Protein AF-A0A949AHD7-F1 (afdb_monomer)

Nearest PDB structures (f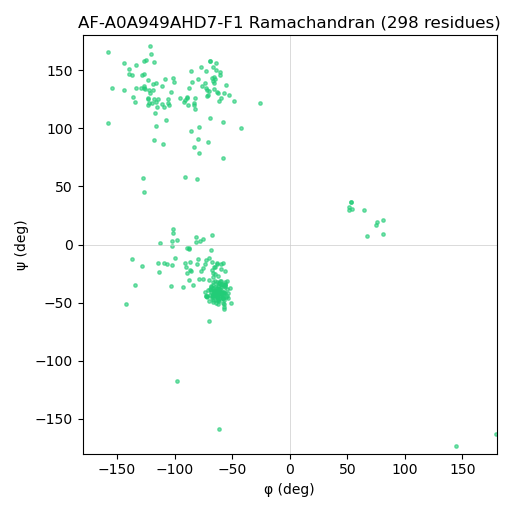oldseek):
  4ggj-assembly1_A  TM=8.060E-01  e=2.643E-04  Mus musculus
  1byr-assembly1_A  TM=8.523E-01  e=2.363E-03  Salmonella enterica subsp. enterica serovar Typhimurium
  4urj-assembly1_A  TM=6.768E-01  e=2.986E-02  Homo sapiens
  6lbs-assembly5_E  TM=4.357E-01  e=4.010E+00  Kluyveromyces lactis
  7she-assembly1_B  TM=2.411E-01  e=8.483E+00  Homo sapiens

Sequence (300 aa):
LFEARERGVSVTLYLNTRLSDNAESKVPYAESPVFKELADAGCTIHFMPSRRRLHDKLIIVDSRYVVEGSANWSISALKSNFESNTLIDSPDLARVKLARLENLLVLSRPEDKGPYVPAYVENLPKTLTIPKDLLLNKIYFPRMITSSDSRALDLYLLLLAHSQATGKDKFFVGLEAMGLSLGLPGSWTHTALRRQVIRSLKRLDSRYHLIDVKFFHGRDAEVLLTDTPGEAFTISSDSIIPTQNPQLTMRLKFLFLIRSLLEDEGEDIDSISHSALSRRFNVNRTTIGDAFKDLGELED

Radius of gyration: 26.61 Å; Cα contacts (8 Å, |Δi|>4): 394; chains: 1; bounding box: 67×38×75 Å

pLDDT: mean 84.67, std 15.21, range [34.62, 98.5]

Secondary structure (DSSP, 8-state):
-HHHHHTT---EEEEES---S-TT--S-GGG-HHHHHHHHTT-EEEEEPTTS-----EEEETTTEEEEES--SSHHHHHTS---EEEEE-HHHHHHHHHHHHHHHHTTSSS--SS---TTTTT--SEEEEETHHHHSTTSHHHHHHTT-HHHHHHHHHHHHHHHHHT-SEEEE-HHHHHHHTT--TTS-HHHHHHHHHHHHHHHHHTT-SEEEE--TTSPEEEEEPP--S-EEEEEGGGTS-SS-TT--HHHHHHHHHHHHHHHTT--GGGS-HHHHHHHTTS-HHHHHHHHHHHHHHH-

Structure (mmCIF, N/CA/C/O backbone):
data_AF-A0A949AHD7-F1
#
_entry.id   AF-A0A949AHD7-F1
#
loop_
_atom_site.group_PDB
_atom_site.id
_atom_site.type_symbol
_atom_site.label_atom_id
_atom_site.label_alt_id
_atom_site.label_comp_id
_atom_site.label_asym_id
_atom_site.label_entity_id
_atom_site.label_seq_id
_atom_site.pdbx_PDB_ins_code
_atom_site.Cartn_x
_atom_site.Cartn_y
_atom_site.Cartn_z
_atom_site.occupancy
_atom_site.B_iso_or_equiv
_atom_site.auth_seq_id
_atom_site.auth_comp_id
_atom_site.auth_asym_id
_atom_site.auth_atom_id
_atom_site.pdbx_PDB_model_num
ATOM 1 N N . LEU A 1 1 ? 23.140 12.229 -34.691 1.00 90.81 1 LEU A N 1
ATOM 2 C CA . LEU A 1 1 ? 21.689 11.969 -34.863 1.00 90.81 1 LEU A CA 1
ATOM 3 C C . LEU A 1 1 ? 21.002 13.116 -35.595 1.00 90.81 1 LEU A C 1
ATOM 5 O O . LEU A 1 1 ? 20.383 12.831 -36.607 1.00 90.81 1 LEU A O 1
ATOM 9 N N . PHE A 1 2 ? 21.179 14.377 -35.177 1.00 91.69 2 PHE A N 1
ATOM 10 C CA . PHE A 1 2 ? 20.718 15.547 -35.948 1.00 91.69 2 PHE A CA 1
ATOM 11 C C . PHE A 1 2 ? 21.184 15.528 -37.408 1.00 91.69 2 PHE A C 1
ATOM 13 O O . PHE A 1 2 ? 20.352 15.531 -38.299 1.00 91.69 2 PHE A O 1
ATOM 20 N N . GLU A 1 3 ? 22.478 15.326 -37.655 1.00 95.31 3 GLU A N 1
ATOM 21 C CA . GLU A 1 3 ? 23.014 15.177 -39.020 1.00 95.31 3 GLU A CA 1
ATOM 22 C C . GLU A 1 3 ? 22.342 14.034 -39.812 1.00 95.31 3 GLU A C 1
ATOM 24 O O . GLU A 1 3 ? 22.114 14.129 -41.014 1.00 95.31 3 GLU A O 1
ATOM 29 N N . ALA A 1 4 ? 21.971 12.934 -39.146 1.00 93.00 4 ALA A N 1
ATOM 30 C CA . ALA A 1 4 ? 21.244 11.851 -39.806 1.00 93.00 4 ALA A CA 1
ATOM 31 C C . ALA A 1 4 ? 19.824 12.298 -40.196 1.00 93.00 4 ALA A C 1
ATOM 33 O O . ALA A 1 4 ? 19.384 12.009 -41.306 1.00 93.00 4 ALA A O 1
ATOM 34 N N . ARG A 1 5 ? 19.142 13.053 -39.325 1.00 93.25 5 ARG A N 1
ATOM 35 C CA . ARG A 1 5 ? 17.838 13.665 -39.619 1.00 93.25 5 ARG A CA 1
ATOM 36 C C . ARG A 1 5 ? 17.916 14.686 -40.751 1.00 93.25 5 ARG A C 1
ATOM 38 O O . ARG A 1 5 ? 17.060 14.649 -41.626 1.00 93.25 5 ARG A O 1
ATOM 45 N N . GLU A 1 6 ? 18.948 15.527 -40.782 1.00 92.81 6 GLU A N 1
ATOM 46 C CA . GLU A 1 6 ? 19.195 16.488 -41.870 1.00 92.81 6 GLU A CA 1
ATOM 47 C C . GLU A 1 6 ? 19.371 15.788 -43.222 1.00 92.81 6 GLU A C 1
ATOM 49 O O . GLU A 1 6 ? 18.892 16.272 -44.243 1.00 92.81 6 GLU A O 1
ATOM 54 N N . ARG A 1 7 ? 19.981 14.596 -43.227 1.00 95.56 7 ARG A N 1
ATOM 55 C CA . ARG A 1 7 ? 20.079 13.730 -44.413 1.00 95.56 7 ARG A CA 1
ATOM 56 C C . ARG A 1 7 ? 18.797 12.950 -44.741 1.00 95.56 7 ARG A C 1
ATOM 58 O O . ARG A 1 7 ? 18.810 12.135 -45.657 1.00 95.56 7 ARG A O 1
ATOM 65 N N . GLY A 1 8 ? 17.709 13.146 -43.997 1.00 93.31 8 GLY A N 1
ATOM 66 C CA . GLY A 1 8 ? 16.432 12.455 -44.203 1.00 93.31 8 GLY A CA 1
ATOM 67 C C . GLY A 1 8 ? 16.355 11.040 -43.617 1.00 93.31 8 GLY A C 1
ATOM 68 O O . GLY A 1 8 ? 15.375 10.335 -43.852 1.00 93.31 8 GLY A O 1
ATOM 69 N N . VAL A 1 9 ? 17.344 10.606 -42.831 1.00 96.31 9 VAL A N 1
ATOM 70 C CA . VAL A 1 9 ? 17.347 9.274 -42.207 1.00 96.31 9 VAL A CA 1
ATOM 71 C C . VAL A 1 9 ? 16.310 9.222 -41.085 1.00 96.31 9 VAL A C 1
ATOM 73 O O . VAL A 1 9 ? 16.250 10.114 -40.234 1.00 96.31 9 VAL A O 1
ATOM 76 N N . SER A 1 10 ? 15.495 8.166 -41.043 1.00 95.19 10 SER A N 1
ATOM 77 C CA . SER A 1 10 ? 14.604 7.908 -39.906 1.00 95.19 10 SER A CA 1
ATOM 78 C C . SER A 1 10 ? 15.415 7.476 -38.685 1.00 95.19 10 SER A C 1
ATOM 80 O O . SER A 1 10 ? 16.237 6.567 -38.770 1.00 95.19 10 SER A O 1
ATOM 82 N N . VAL A 1 11 ? 15.194 8.128 -37.544 1.00 95.56 11 VAL A N 1
ATOM 83 C CA . VAL A 1 11 ? 15.924 7.847 -36.303 1.00 95.56 11 VAL A CA 1
ATOM 84 C C . VAL A 1 11 ? 14.925 7.505 -35.211 1.00 95.56 11 VAL A C 1
ATOM 86 O O . VAL A 1 11 ? 14.031 8.298 -34.920 1.00 95.56 11 VAL A O 1
ATOM 89 N N . THR A 1 12 ? 15.114 6.344 -34.583 1.00 93.62 12 THR A N 1
ATOM 90 C CA . THR A 1 12 ? 14.336 5.902 -33.421 1.00 93.62 12 THR A CA 1
ATOM 91 C C . THR A 1 12 ? 15.267 5.628 -32.246 1.00 93.62 12 THR A C 1
ATOM 93 O O . THR A 1 12 ? 16.287 4.961 -32.406 1.00 93.62 12 THR A O 1
ATOM 96 N N . LEU A 1 13 ? 14.920 6.137 -31.066 1.00 91.00 13 LEU A N 1
ATOM 97 C CA . LEU A 1 13 ? 15.664 5.945 -29.827 1.00 91.00 13 LEU A CA 1
ATOM 98 C C . LEU A 1 13 ? 14.821 5.176 -28.809 1.00 91.00 13 LEU A C 1
ATOM 100 O O . LEU A 1 13 ? 13.646 5.475 -28.619 1.00 91.00 13 LEU A O 1
ATOM 104 N N . TYR A 1 14 ? 15.461 4.247 -28.099 1.00 88.31 14 TYR A N 1
ATOM 105 C CA . TYR A 1 14 ? 14.901 3.539 -26.948 1.00 88.31 14 TYR A CA 1
ATOM 106 C C . TYR A 1 14 ? 15.735 3.894 -25.719 1.00 88.31 14 TYR A C 1
ATOM 108 O O . TYR A 1 14 ? 16.917 3.560 -25.652 1.00 88.31 14 TYR A O 1
ATOM 116 N N . LEU A 1 15 ? 15.148 4.609 -24.763 1.00 82.00 15 LEU A N 1
ATOM 117 C CA . LEU A 1 15 ? 15.877 5.207 -23.646 1.00 82.00 15 LEU A CA 1
ATOM 118 C C . LEU A 1 15 ? 15.268 4.792 -22.314 1.00 82.00 15 LEU A C 1
ATOM 120 O O . LEU A 1 15 ? 14.057 4.847 -22.136 1.00 82.00 15 LEU A O 1
ATOM 124 N N . ASN A 1 16 ? 16.098 4.441 -21.335 1.00 77.31 16 ASN A N 1
ATOM 125 C CA . ASN A 1 16 ? 15.618 4.328 -19.959 1.00 77.31 16 ASN A CA 1
ATOM 126 C C . ASN A 1 16 ? 15.176 5.701 -19.443 1.00 77.31 16 ASN A C 1
ATOM 128 O O . ASN A 1 16 ? 15.852 6.701 -19.676 1.00 77.31 16 ASN A O 1
ATOM 132 N N . THR A 1 17 ? 14.102 5.751 -18.655 1.00 66.44 17 THR A N 1
ATOM 133 C CA . THR A 1 17 ? 13.664 6.992 -17.989 1.00 66.44 17 THR A CA 1
ATOM 134 C C . THR A 1 17 ? 14.644 7.475 -16.912 1.00 66.44 17 THR A C 1
ATOM 136 O O . THR A 1 17 ? 14.533 8.610 -16.449 1.00 66.44 17 THR A O 1
ATOM 139 N N . ARG A 1 18 ? 15.584 6.618 -16.477 1.00 61.22 18 ARG A N 1
ATOM 140 C CA . ARG A 1 18 ? 16.651 6.921 -15.507 1.00 61.22 18 ARG A CA 1
ATOM 141 C C . ARG A 1 18 ? 17.940 6.187 -15.876 1.00 61.22 18 ARG A C 1
ATOM 143 O O . ARG A 1 18 ? 17.904 4.988 -16.138 1.00 61.22 18 ARG A O 1
ATOM 150 N N . LEU A 1 19 ? 19.068 6.899 -15.869 1.00 52.59 19 LEU A N 1
ATOM 151 C CA . LEU A 1 19 ? 20.394 6.349 -16.196 1.00 52.59 19 LEU A CA 1
ATOM 152 C C . LEU A 1 19 ? 21.308 6.162 -14.973 1.00 52.59 19 LEU A C 1
ATOM 154 O O . LEU A 1 19 ? 22.271 5.409 -15.073 1.00 52.59 19 LEU A O 1
ATOM 158 N N . SER A 1 20 ? 21.012 6.783 -13.823 1.00 45.91 20 SER A N 1
ATOM 159 C CA . SER A 1 20 ? 21.803 6.615 -12.596 1.00 45.91 20 SER A CA 1
ATOM 160 C C . SER A 1 20 ? 20.939 6.207 -11.401 1.00 45.91 20 SER A C 1
ATOM 162 O O . SER A 1 20 ? 19.786 6.626 -11.284 1.00 45.91 20 SER A O 1
ATOM 164 N N . ASP A 1 21 ? 21.525 5.408 -10.508 1.00 44.19 21 ASP A N 1
ATOM 165 C CA . ASP A 1 21 ? 20.969 5.091 -9.187 1.00 44.19 21 ASP A CA 1
ATOM 166 C C . ASP A 1 21 ? 21.258 6.216 -8.161 1.00 44.19 21 ASP A C 1
ATOM 168 O O . ASP A 1 21 ? 20.863 6.118 -6.998 1.00 44.19 21 ASP A O 1
ATOM 172 N N . ASN A 1 22 ? 21.910 7.312 -8.583 1.00 38.75 22 ASN A N 1
ATOM 173 C CA . ASN A 1 22 ? 22.208 8.457 -7.728 1.00 38.75 22 ASN A CA 1
ATOM 174 C C . ASN A 1 22 ? 20.992 9.386 -7.644 1.00 38.75 22 ASN A C 1
ATOM 176 O O . ASN A 1 22 ? 20.561 9.995 -8.622 1.00 38.75 22 ASN A O 1
ATOM 180 N N . ALA A 1 23 ? 20.466 9.517 -6.430 1.00 43.41 23 ALA A N 1
ATOM 181 C CA . ALA A 1 23 ? 19.251 10.252 -6.084 1.00 43.41 23 ALA A CA 1
ATOM 182 C C . ALA A 1 23 ? 19.325 11.788 -6.257 1.00 43.41 23 ALA A C 1
ATOM 184 O O . ALA A 1 23 ? 18.406 12.485 -5.832 1.00 43.41 23 ALA A O 1
ATOM 185 N N . GLU A 1 24 ? 20.391 12.328 -6.857 1.00 39.81 24 GLU A N 1
ATOM 186 C CA . GLU A 1 24 ? 20.652 13.773 -6.912 1.00 39.81 24 GLU A CA 1
ATOM 187 C C . GLU A 1 24 ? 20.307 14.432 -8.259 1.00 39.81 24 GLU A C 1
ATOM 189 O O . GLU A 1 24 ? 20.083 15.642 -8.295 1.00 39.81 24 GLU A O 1
ATOM 194 N N . SER A 1 25 ? 20.155 13.683 -9.361 1.00 40.75 25 SER A N 1
ATOM 195 C CA . SER A 1 25 ? 19.643 14.264 -10.614 1.00 40.75 25 SER A CA 1
ATOM 196 C C . SER A 1 25 ? 18.115 14.392 -10.557 1.00 40.75 25 SER A C 1
ATOM 198 O O . SER A 1 25 ? 17.387 13.460 -10.897 1.00 40.75 25 SER A O 1
ATOM 200 N N . LYS A 1 26 ? 17.629 15.550 -10.093 1.00 45.50 26 LYS A N 1
ATOM 201 C CA . LYS A 1 26 ? 16.203 15.853 -9.850 1.00 45.50 26 LYS A CA 1
ATOM 202 C C . LYS A 1 26 ? 15.315 15.968 -11.098 1.00 45.50 26 LYS A C 1
ATOM 204 O O . LYS A 1 26 ? 14.109 16.110 -10.938 1.00 45.50 26 LYS A O 1
ATOM 209 N N . VAL A 1 27 ? 15.865 15.898 -12.309 1.00 50.47 27 VAL A N 1
ATOM 210 C CA . VAL A 1 27 ? 15.093 16.069 -13.550 1.00 50.47 27 VAL A CA 1
ATOM 211 C C . VAL A 1 27 ? 15.016 14.729 -14.289 1.00 50.47 27 VAL A C 1
ATOM 213 O O . VAL A 1 27 ? 16.065 14.164 -14.618 1.00 50.47 27 VAL A O 1
ATOM 216 N N . PRO A 1 28 ? 13.813 14.180 -14.546 1.00 55.84 28 PRO A N 1
ATOM 217 C CA . PRO A 1 28 ? 13.645 13.065 -15.470 1.00 55.84 28 PRO A CA 1
ATOM 218 C C . PRO A 1 28 ? 14.300 13.420 -16.808 1.00 55.84 28 PRO A C 1
ATOM 220 O O . PRO A 1 28 ? 14.010 14.466 -17.370 1.00 55.84 28 PRO A O 1
ATOM 223 N N . TYR A 1 29 ? 15.168 12.570 -17.363 1.00 61.09 29 TYR A N 1
ATOM 224 C CA . TYR A 1 29 ? 15.841 12.886 -18.635 1.00 61.09 29 TYR A CA 1
ATOM 225 C C . TYR A 1 29 ? 14.861 13.119 -19.795 1.00 61.09 29 TYR A C 1
ATOM 227 O O . TYR A 1 29 ? 15.218 13.803 -20.744 1.00 61.09 29 TYR A O 1
ATOM 235 N N . ALA A 1 30 ? 13.620 12.629 -19.706 1.00 57.81 30 ALA A N 1
ATOM 236 C CA . ALA A 1 30 ? 12.546 12.983 -20.637 1.00 57.81 30 ALA A CA 1
ATOM 237 C C . ALA A 1 30 ? 12.275 14.501 -20.721 1.00 57.81 30 ALA A C 1
ATOM 239 O O . ALA A 1 30 ? 11.775 14.977 -21.733 1.00 57.81 30 ALA A O 1
ATOM 240 N N . GLU A 1 31 ? 12.649 15.256 -19.689 1.00 61.69 31 GLU A N 1
ATOM 241 C CA . GLU A 1 31 ? 12.551 16.716 -19.603 1.00 61.69 31 GLU A CA 1
ATOM 242 C C . GLU A 1 31 ? 13.883 17.413 -19.946 1.00 61.69 31 GLU A C 1
ATOM 244 O O . GLU A 1 31 ? 13.994 18.635 -19.856 1.00 61.69 31 GLU A O 1
ATOM 249 N N . SER A 1 32 ? 14.920 16.661 -20.341 1.00 71.88 32 SER A N 1
ATOM 250 C CA . SER A 1 32 ? 16.193 17.243 -20.765 1.00 71.88 32 SER A CA 1
ATOM 251 C C . SER A 1 32 ? 16.031 17.962 -22.113 1.00 71.88 32 SER A C 1
ATOM 253 O O . SER A 1 32 ? 15.520 17.351 -23.060 1.00 71.88 32 SER A O 1
ATOM 255 N N . PRO A 1 33 ? 16.527 19.211 -22.250 1.00 78.25 33 PRO A N 1
ATOM 256 C CA . PRO A 1 33 ? 16.413 19.989 -23.486 1.00 78.25 33 PRO A CA 1
ATOM 257 C C . PRO A 1 33 ? 16.895 19.245 -24.738 1.00 78.25 33 PRO A C 1
ATOM 259 O O . PRO A 1 33 ? 16.238 19.300 -25.770 1.00 78.25 33 PRO A O 1
ATOM 262 N N . VAL A 1 34 ? 17.963 18.447 -24.628 1.00 82.38 34 VAL A N 1
ATOM 263 C CA . VAL A 1 34 ? 18.545 17.723 -25.772 1.00 82.38 34 VAL A CA 1
ATOM 264 C C . VAL A 1 34 ? 17.601 16.677 -26.378 1.00 82.38 34 VAL A C 1
ATOM 266 O O . VAL A 1 34 ? 17.588 16.479 -27.591 1.00 82.38 34 VAL A O 1
ATOM 269 N N . PHE A 1 35 ? 16.789 15.996 -25.563 1.00 82.00 35 PHE A N 1
ATOM 270 C CA . PHE A 1 35 ? 15.839 15.007 -26.082 1.00 82.00 35 PHE A CA 1
ATOM 271 C C . PHE A 1 35 ? 14.604 15.675 -26.674 1.00 82.00 35 PHE A C 1
ATOM 273 O O . PHE A 1 35 ? 14.043 15.151 -27.634 1.00 82.00 35 PHE A O 1
ATOM 280 N N . LYS A 1 36 ? 14.229 16.849 -26.154 1.00 81.31 36 LYS A N 1
ATOM 281 C CA . LYS A 1 36 ? 13.210 17.690 -26.776 1.00 81.31 36 LYS A CA 1
ATOM 282 C C . LYS A 1 36 ? 13.672 18.171 -28.151 1.00 81.31 36 LYS A C 1
ATOM 284 O O . LYS A 1 36 ? 12.958 17.962 -29.118 1.00 81.31 36 LYS A O 1
ATOM 289 N N . GLU A 1 37 ? 14.894 18.684 -28.263 1.00 88.25 37 GLU A N 1
ATOM 290 C CA . GLU A 1 37 ? 15.473 19.093 -29.549 1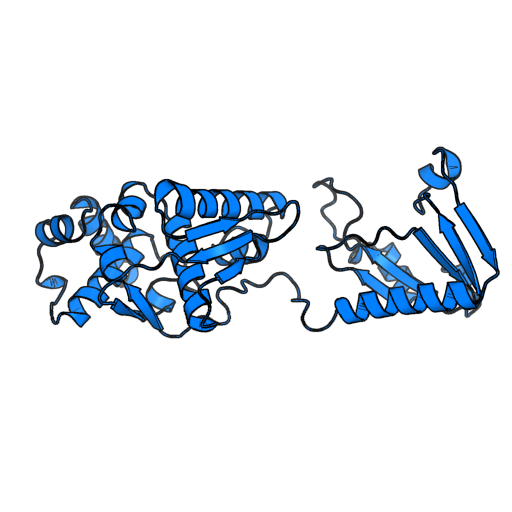.00 88.25 37 GLU A CA 1
ATOM 291 C C . GLU A 1 37 ? 15.525 17.931 -30.556 1.00 88.25 37 GLU A C 1
ATOM 293 O O . GLU A 1 37 ? 15.181 18.102 -31.723 1.00 88.25 37 GLU A O 1
ATOM 298 N N . LEU A 1 38 ? 15.899 16.721 -30.121 1.00 87.31 38 LEU A N 1
ATOM 299 C CA . LEU A 1 38 ? 15.885 15.531 -30.984 1.00 87.31 38 LEU A CA 1
ATOM 300 C C . LEU A 1 38 ? 14.471 15.154 -31.448 1.00 87.31 38 LEU A C 1
ATOM 302 O O . LEU A 1 38 ? 14.302 14.767 -32.608 1.00 87.31 38 LEU A O 1
ATOM 306 N N . ALA A 1 39 ? 13.474 15.255 -30.565 1.00 84.38 39 ALA A N 1
ATOM 307 C CA . ALA A 1 39 ? 12.074 15.031 -30.914 1.00 84.38 39 ALA A CA 1
ATOM 308 C C . ALA A 1 39 ? 11.563 16.100 -31.894 1.00 84.38 39 ALA A C 1
ATOM 310 O O . ALA A 1 39 ? 10.949 15.750 -32.901 1.00 84.38 39 ALA A O 1
ATOM 311 N N . ASP A 1 40 ? 11.894 17.372 -31.659 1.00 86.38 40 ASP A N 1
ATOM 312 C CA . ASP A 1 40 ? 11.549 18.504 -32.529 1.00 86.38 40 ASP A CA 1
ATOM 313 C C . ASP A 1 40 ? 12.216 18.370 -33.916 1.00 86.38 40 ASP A C 1
ATOM 315 O O . ASP A 1 40 ? 11.620 18.712 -34.935 1.00 86.38 40 ASP A O 1
ATOM 319 N N . ALA A 1 41 ? 13.408 17.763 -33.990 1.00 89.75 41 ALA A N 1
ATOM 320 C CA . ALA A 1 41 ? 14.074 17.375 -35.241 1.00 89.75 41 ALA A CA 1
ATOM 321 C C . ALA A 1 41 ? 13.472 16.114 -35.914 1.00 89.75 41 ALA A C 1
ATOM 323 O O . ALA A 1 41 ? 13.989 15.604 -36.919 1.00 89.75 41 ALA A O 1
ATOM 324 N N . GLY A 1 42 ? 12.382 15.571 -35.369 1.00 87.69 42 GLY A N 1
ATOM 325 C CA . GLY A 1 42 ? 11.634 14.444 -35.921 1.00 87.69 42 GLY A CA 1
ATOM 326 C C . GLY A 1 42 ? 12.228 13.068 -35.621 1.00 87.69 42 GLY A C 1
ATOM 327 O O . GLY A 1 42 ? 11.953 12.120 -36.359 1.00 87.69 42 GLY A O 1
ATOM 328 N N . CYS A 1 43 ? 13.059 12.929 -34.584 1.00 89.44 43 CYS A N 1
ATOM 329 C CA . CYS A 1 43 ? 13.425 11.605 -34.076 1.00 89.44 43 CYS A CA 1
ATOM 330 C C . CYS A 1 43 ? 12.244 10.996 -33.309 1.00 89.44 43 CYS A C 1
ATOM 332 O O . CYS A 1 43 ? 11.604 11.668 -32.503 1.00 89.44 43 CYS A O 1
ATOM 334 N N . THR A 1 44 ? 12.001 9.699 -33.484 1.00 87.56 44 THR A N 1
ATOM 335 C CA . THR A 1 44 ? 11.051 8.965 -32.639 1.00 87.56 44 THR A CA 1
ATOM 336 C C . THR A 1 44 ? 11.748 8.561 -31.345 1.00 87.56 44 THR A C 1
ATOM 338 O O . THR A 1 44 ? 12.811 7.945 -31.383 1.00 87.56 44 THR A O 1
ATOM 341 N N . ILE A 1 45 ? 11.178 8.901 -30.190 1.00 84.88 45 ILE A N 1
ATOM 342 C CA . ILE A 1 45 ? 11.776 8.589 -28.886 1.00 84.88 45 ILE A CA 1
ATOM 343 C C . ILE A 1 45 ? 10.803 7.749 -28.063 1.00 84.88 45 ILE A C 1
ATOM 345 O O . ILE A 1 45 ? 9.688 8.174 -27.763 1.00 84.88 45 ILE A O 1
ATOM 349 N N . HIS A 1 46 ? 11.249 6.561 -27.662 1.00 82.94 46 HIS A N 1
ATOM 350 C CA . HIS A 1 46 ? 10.539 5.668 -26.761 1.00 82.94 46 HIS A CA 1
ATOM 351 C C . HIS A 1 46 ? 11.241 5.616 -25.405 1.00 82.94 46 HIS A C 1
ATOM 353 O O . HIS A 1 46 ? 12.381 5.162 -25.292 1.00 82.94 46 HIS A O 1
ATOM 359 N N . PHE A 1 47 ? 10.537 6.038 -24.358 1.00 76.50 47 PHE A N 1
ATOM 360 C CA . PHE A 1 47 ? 11.010 5.907 -22.985 1.00 76.50 47 PHE A CA 1
ATOM 361 C C . PHE A 1 47 ? 10.565 4.568 -22.386 1.00 76.50 47 PHE A C 1
ATOM 363 O O . PHE A 1 47 ? 9.383 4.233 -22.404 1.00 76.50 47 PHE A O 1
ATOM 370 N N . MET A 1 48 ? 11.520 3.800 -21.862 1.00 74.25 48 MET A N 1
ATOM 371 C CA . MET A 1 48 ? 11.299 2.493 -21.243 1.00 74.25 48 MET A CA 1
ATOM 372 C C . MET A 1 48 ? 10.783 2.644 -19.807 1.00 74.25 48 MET A C 1
ATOM 374 O O . MET A 1 48 ? 11.277 3.518 -19.087 1.00 74.25 48 MET A O 1
ATOM 378 N N . PRO A 1 49 ? 9.852 1.786 -19.348 1.00 64.56 49 PRO A N 1
ATOM 379 C CA . PRO A 1 49 ? 9.324 1.848 -17.989 1.00 64.56 49 PRO A CA 1
ATOM 380 C C . PRO A 1 49 ? 10.427 1.782 -16.925 1.00 64.56 49 PRO A C 1
ATOM 382 O O . PRO A 1 49 ? 11.307 0.926 -16.972 1.00 64.56 49 PRO A O 1
ATOM 385 N N . SER A 1 50 ? 10.331 2.616 -15.886 1.00 60.28 50 SER A N 1
ATOM 386 C CA . SER A 1 50 ? 11.328 2.709 -14.801 1.00 60.28 50 SER A CA 1
ATOM 387 C C . SER A 1 50 ? 11.557 1.404 -14.020 1.00 60.28 50 SER A C 1
ATOM 389 O O . SER A 1 50 ? 12.554 1.275 -13.313 1.00 60.28 50 SER A O 1
ATOM 391 N N . ARG A 1 51 ? 10.633 0.442 -14.136 1.00 58.97 51 ARG A N 1
ATOM 392 C CA . ARG A 1 51 ? 10.624 -0.837 -13.407 1.00 58.97 51 ARG A CA 1
ATOM 393 C C . ARG A 1 51 ? 11.620 -1.852 -13.973 1.00 58.97 51 ARG A C 1
ATOM 395 O O . ARG A 1 51 ? 11.995 -2.790 -13.274 1.00 58.97 51 ARG A O 1
ATOM 402 N N . ARG A 1 52 ? 12.009 -1.711 -15.246 1.00 63.56 52 ARG A N 1
ATOM 403 C CA . ARG A 1 52 ? 12.942 -2.616 -15.932 1.00 63.56 52 ARG A CA 1
ATOM 404 C C . ARG A 1 52 ? 13.946 -1.803 -16.738 1.00 63.56 52 ARG A C 1
ATOM 406 O O . ARG A 1 52 ? 13.573 -0.982 -17.563 1.00 63.56 52 ARG A O 1
ATOM 413 N N . ARG A 1 53 ? 15.232 -2.061 -16.510 1.00 74.75 53 ARG A N 1
ATOM 414 C CA . ARG A 1 53 ? 16.324 -1.380 -17.210 1.00 74.75 53 ARG A CA 1
ATOM 415 C C . ARG A 1 53 ? 16.565 -2.056 -18.561 1.00 74.75 53 ARG A C 1
ATOM 417 O O . ARG A 1 53 ? 16.932 -3.229 -18.599 1.00 74.75 53 ARG A O 1
ATOM 424 N N . LEU A 1 54 ? 16.418 -1.314 -19.655 1.00 82.50 54 LEU A N 1
ATOM 425 C CA . LEU A 1 54 ? 16.960 -1.692 -20.958 1.00 82.50 54 LEU A CA 1
ATOM 426 C C . LEU A 1 54 ? 18.485 -1.577 -20.884 1.00 82.50 54 LEU A C 1
ATOM 428 O O . LEU A 1 54 ? 19.019 -0.477 -20.759 1.00 82.50 54 LEU A O 1
ATOM 432 N N . HIS A 1 55 ? 19.184 -2.709 -20.885 1.00 89.31 55 HIS A N 1
ATOM 433 C CA . HIS A 1 55 ? 20.646 -2.736 -20.771 1.00 89.31 55 HIS A CA 1
ATOM 434 C C . HIS A 1 55 ? 21.357 -2.985 -22.110 1.00 89.31 55 HIS A C 1
ATOM 436 O O . HIS A 1 55 ? 22.590 -2.969 -22.158 1.00 89.31 55 HIS A O 1
ATOM 442 N N . ASP A 1 56 ? 20.583 -3.175 -23.179 1.00 91.00 56 ASP A N 1
ATOM 443 C CA . ASP A 1 56 ? 21.057 -3.316 -24.549 1.00 91.00 56 ASP A CA 1
ATOM 444 C C . ASP A 1 56 ? 21.820 -2.038 -24.953 1.00 91.00 56 ASP A C 1
ATOM 446 O O . ASP A 1 56 ? 21.310 -0.921 -24.830 1.00 91.00 56 ASP A O 1
ATOM 450 N N . LYS A 1 57 ? 23.061 -2.196 -25.420 1.00 94.00 57 LYS A N 1
ATOM 451 C CA . LYS A 1 57 ? 23.850 -1.118 -26.032 1.00 94.00 57 LYS A CA 1
ATOM 452 C C . LYS A 1 57 ? 23.959 -1.431 -27.504 1.00 94.00 57 LYS A C 1
ATOM 454 O O . LYS A 1 57 ? 24.844 -2.159 -27.941 1.00 94.00 57 LYS A O 1
ATOM 459 N N . LEU A 1 58 ? 22.944 -0.972 -28.214 1.00 95.81 58 LEU A N 1
ATOM 460 C CA . LEU A 1 58 ? 22.574 -1.504 -29.509 1.00 95.81 58 LEU A CA 1
ATOM 461 C C . LEU A 1 58 ? 22.341 -0.360 -30.490 1.00 95.81 58 LEU A C 1
ATOM 463 O O . LEU A 1 58 ? 21.651 0.606 -30.162 1.00 95.81 58 LEU A O 1
ATOM 467 N N . ILE A 1 59 ? 22.887 -0.494 -31.694 1.00 96.94 59 ILE A N 1
ATOM 468 C CA . ILE A 1 59 ? 22.540 0.325 -32.857 1.00 96.94 59 ILE A CA 1
ATOM 469 C C . ILE A 1 59 ? 22.172 -0.626 -33.988 1.00 96.94 59 ILE A C 1
ATOM 471 O O . ILE A 1 59 ? 22.875 -1.604 -34.232 1.00 96.94 59 ILE A O 1
ATOM 475 N N . ILE A 1 60 ? 21.078 -0.324 -34.682 1.00 97.50 60 ILE A N 1
ATOM 476 C CA . ILE A 1 60 ? 20.667 -1.022 -35.898 1.00 97.50 60 ILE A CA 1
ATOM 477 C C . ILE A 1 60 ? 20.555 0.027 -37.000 1.00 97.50 60 ILE A C 1
ATOM 479 O O . ILE A 1 60 ? 19.860 1.026 -36.822 1.00 97.50 60 ILE A O 1
ATOM 483 N N . VAL A 1 61 ? 21.240 -0.193 -38.119 1.00 97.88 61 VAL A N 1
ATOM 484 C CA . VAL A 1 61 ? 21.208 0.684 -39.297 1.00 97.88 61 VAL A CA 1
ATOM 485 C C . VAL A 1 61 ? 20.677 -0.105 -40.487 1.00 97.88 61 VAL A C 1
ATOM 487 O O . VAL A 1 61 ? 21.089 -1.246 -40.716 1.00 97.88 61 VAL A O 1
ATOM 490 N N . ASP A 1 62 ? 19.729 0.494 -41.209 1.00 96.44 62 ASP A N 1
ATOM 491 C CA . ASP A 1 62 ? 19.126 -0.026 -42.445 1.00 96.44 62 ASP A CA 1
ATOM 492 C C . ASP A 1 62 ? 18.594 -1.464 -42.344 1.00 96.44 62 ASP A C 1
ATOM 494 O O . ASP A 1 62 ? 18.589 -2.214 -43.317 1.00 96.44 62 ASP A O 1
ATOM 498 N N . SER A 1 63 ? 18.156 -1.869 -41.145 1.00 96.25 63 SER A N 1
ATOM 499 C CA . SER A 1 63 ? 17.718 -3.242 -40.845 1.00 96.25 63 SER A CA 1
ATOM 500 C C . SER A 1 63 ? 18.740 -4.314 -41.257 1.00 96.25 63 SER A C 1
ATOM 502 O O . SER A 1 63 ? 18.362 -5.419 -41.643 1.00 96.25 63 SER A O 1
ATOM 504 N N . ARG A 1 64 ? 20.039 -3.991 -41.187 1.00 97.44 64 ARG A N 1
ATOM 505 C CA . ARG A 1 64 ? 21.126 -4.855 -41.668 1.00 97.44 64 ARG A CA 1
ATOM 506 C C . ARG A 1 64 ? 22.363 -4.825 -40.783 1.00 97.44 64 ARG A C 1
ATOM 508 O O . ARG A 1 64 ? 22.856 -5.877 -40.386 1.00 97.44 64 ARG A O 1
ATOM 515 N N . TYR A 1 65 ? 22.864 -3.636 -40.473 1.00 98.50 65 TYR A N 1
ATOM 516 C CA . TYR A 1 65 ? 24.076 -3.486 -39.677 1.00 98.50 65 TYR A CA 1
ATOM 517 C C . TYR A 1 65 ? 23.713 -3.367 -38.206 1.00 98.50 65 TYR A C 1
ATOM 519 O O . TYR A 1 65 ? 22.962 -2.472 -37.822 1.00 98.50 65 TYR A O 1
ATOM 527 N N . VAL A 1 66 ? 24.255 -4.261 -37.385 1.00 97.88 66 VAL A N 1
ATOM 528 C CA . VAL A 1 66 ? 24.023 -4.301 -35.943 1.00 97.88 66 VAL A CA 1
ATOM 529 C C . VAL A 1 66 ? 25.332 -4.028 -35.225 1.00 97.88 66 VAL A C 1
ATOM 531 O O . VAL A 1 66 ? 26.306 -4.751 -35.415 1.00 97.88 66 VAL A O 1
ATOM 534 N N . VAL A 1 67 ? 25.353 -3.002 -34.381 1.00 97.88 67 VAL A N 1
ATOM 535 C CA . VAL A 1 67 ? 26.435 -2.783 -33.418 1.00 97.88 67 VAL A CA 1
ATOM 536 C C . VAL A 1 67 ? 25.917 -3.149 -32.040 1.00 97.88 67 VAL A C 1
ATOM 538 O O . VAL A 1 67 ? 24.939 -2.560 -31.583 1.00 97.88 67 VAL A O 1
ATOM 541 N N . GLU A 1 68 ? 26.568 -4.099 -31.378 1.00 95.81 68 GLU A N 1
ATOM 542 C CA . GLU A 1 68 ? 26.248 -4.502 -30.007 1.00 95.81 68 GLU A CA 1
ATOM 543 C C . GLU A 1 68 ? 27.531 -4.757 -29.210 1.00 95.81 68 GLU A C 1
ATOM 545 O O . GLU A 1 68 ? 28.544 -5.208 -29.755 1.00 95.81 68 GLU A O 1
ATOM 550 N N . GLY A 1 69 ? 27.499 -4.463 -27.912 1.00 93.19 69 GLY A N 1
ATOM 551 C CA . GLY A 1 69 ? 28.647 -4.678 -27.045 1.00 93.19 69 GLY A CA 1
ATOM 552 C C . GLY A 1 69 ? 28.431 -4.262 -25.598 1.00 93.19 69 GLY A C 1
ATOM 553 O O . GLY A 1 69 ? 27.302 -4.100 -25.126 1.00 93.19 69 GLY A O 1
ATOM 554 N N . SER A 1 70 ? 29.544 -4.112 -24.884 1.00 93.75 70 SER A N 1
ATOM 555 C CA . SER A 1 70 ? 29.575 -3.737 -23.470 1.00 93.75 70 SER A CA 1
ATOM 556 C C . SER A 1 70 ? 29.544 -2.221 -23.248 1.00 93.75 70 SER A C 1
ATOM 558 O O . SER A 1 70 ? 29.091 -1.779 -22.188 1.00 93.75 70 SER A O 1
ATOM 560 N N . ALA A 1 71 ? 29.930 -1.422 -24.253 1.00 92.06 71 ALA A N 1
ATOM 561 C CA . ALA A 1 71 ? 30.064 0.023 -24.106 1.00 92.06 71 ALA A CA 1
ATOM 562 C C . ALA A 1 71 ? 28.709 0.723 -24.002 1.00 92.06 71 ALA A C 1
ATOM 564 O O . ALA A 1 71 ? 27.856 0.610 -24.877 1.00 92.06 71 ALA A O 1
ATOM 565 N N . ASN A 1 72 ? 28.535 1.544 -22.968 1.00 90.62 72 ASN A N 1
ATOM 566 C CA . ASN A 1 72 ? 27.511 2.587 -23.006 1.00 90.62 72 ASN A CA 1
ATOM 567 C C . ASN A 1 72 ? 27.900 3.674 -24.022 1.00 90.62 72 ASN A C 1
ATOM 569 O O . ASN A 1 72 ? 29.078 3.883 -24.300 1.00 90.62 72 ASN A O 1
ATOM 573 N N . TRP A 1 73 ? 26.928 4.435 -24.525 1.00 87.88 73 TRP A N 1
ATOM 574 C CA . TRP A 1 73 ? 27.185 5.557 -25.438 1.00 87.88 73 TRP A CA 1
ATOM 575 C C . TRP A 1 73 ? 27.627 6.824 -24.683 1.00 87.88 73 TRP A C 1
ATOM 577 O O . TRP A 1 73 ? 26.992 7.872 -24.770 1.00 87.88 73 TRP A O 1
ATOM 587 N N . SER A 1 74 ? 28.703 6.714 -23.895 1.00 86.25 74 SER A N 1
ATOM 588 C CA . SER A 1 74 ? 29.308 7.813 -23.135 1.00 86.25 74 SER A CA 1
ATOM 589 C C . SER A 1 74 ? 30.741 8.096 -23.585 1.00 86.25 74 SER A C 1
ATOM 591 O O . SER A 1 74 ? 31.435 7.229 -24.115 1.00 86.25 74 SER A O 1
ATOM 593 N N . ILE A 1 75 ? 31.219 9.318 -23.322 1.00 87.19 75 ILE A N 1
ATOM 594 C CA . ILE A 1 75 ? 32.595 9.720 -23.653 1.00 87.19 75 ILE A CA 1
ATOM 595 C C . ILE A 1 75 ? 33.615 8.805 -22.959 1.00 87.19 75 ILE A C 1
ATOM 597 O O . ILE A 1 75 ? 34.585 8.394 -23.588 1.00 87.19 75 ILE A O 1
ATOM 601 N N . SER A 1 76 ? 33.392 8.457 -21.688 1.00 85.50 76 SER A N 1
ATOM 602 C CA . SER A 1 76 ? 34.295 7.585 -20.926 1.00 85.50 76 SER A CA 1
ATOM 603 C C . SER A 1 76 ? 34.339 6.160 -21.473 1.00 85.50 76 SER A C 1
ATOM 605 O O . SER A 1 76 ? 35.426 5.612 -21.633 1.00 85.50 76 SER A O 1
ATOM 607 N N . ALA A 1 77 ? 33.187 5.583 -21.826 1.00 89.12 77 ALA A N 1
ATOM 608 C CA . ALA A 1 77 ? 33.118 4.240 -22.394 1.00 89.12 77 ALA A CA 1
ATOM 609 C C . ALA A 1 77 ? 33.853 4.145 -23.740 1.00 89.12 77 ALA A C 1
ATOM 611 O O . ALA A 1 77 ? 34.493 3.141 -24.024 1.00 89.12 77 ALA A O 1
ATOM 612 N N . LEU A 1 78 ? 33.807 5.211 -24.546 1.00 87.75 78 LEU A N 1
ATOM 613 C CA . LEU A 1 78 ? 34.446 5.246 -25.863 1.00 87.75 78 LEU A CA 1
ATOM 614 C C . LEU A 1 78 ? 35.928 5.647 -25.837 1.00 87.75 78 LEU A C 1
ATOM 616 O O . LEU A 1 78 ? 36.640 5.348 -26.792 1.00 87.75 78 LEU A O 1
ATOM 620 N N . LYS A 1 79 ? 36.398 6.354 -24.801 1.00 90.19 79 LYS A N 1
ATOM 621 C CA . LYS A 1 79 ? 37.776 6.885 -24.751 1.00 90.19 79 LYS A CA 1
ATOM 622 C C . LYS A 1 79 ? 38.673 6.267 -23.685 1.00 90.19 79 LYS A C 1
ATOM 624 O O . LYS A 1 79 ? 39.888 6.381 -23.806 1.00 90.19 79 LYS A O 1
ATOM 629 N N . SER A 1 80 ? 38.109 5.710 -22.618 1.00 88.88 80 SER A N 1
ATOM 630 C CA . SER A 1 80 ? 38.872 5.422 -21.395 1.00 88.88 80 SER A CA 1
ATOM 631 C C . SER A 1 80 ? 38.608 4.042 -20.810 1.00 88.88 80 SER A C 1
ATOM 633 O O . SER A 1 80 ? 39.524 3.445 -20.253 1.00 88.88 80 SER A O 1
ATOM 635 N N . ASN A 1 81 ? 37.384 3.528 -20.911 1.00 92.06 81 ASN A N 1
ATOM 636 C CA . ASN A 1 81 ? 37.059 2.213 -20.372 1.00 92.06 81 ASN A CA 1
ATOM 637 C C . ASN A 1 81 ? 37.580 1.092 -21.278 1.00 92.06 81 ASN A C 1
ATOM 639 O O . ASN A 1 81 ? 37.654 1.232 -22.499 1.00 92.06 81 ASN A O 1
ATOM 643 N N . PHE A 1 82 ? 37.847 -0.063 -20.673 1.00 93.94 82 PHE A N 1
ATOM 644 C CA . PHE A 1 82 ? 38.012 -1.305 -21.417 1.00 93.94 82 PHE A CA 1
ATOM 645 C C . PHE A 1 82 ? 36.637 -1.848 -21.799 1.00 93.94 82 PHE A C 1
ATOM 647 O O . PHE A 1 82 ? 35.942 -2.437 -20.974 1.00 93.94 82 PHE A O 1
ATOM 654 N N . GLU A 1 83 ? 36.250 -1.631 -23.051 1.00 94.88 83 GLU A N 1
ATOM 655 C CA . GLU A 1 83 ? 34.975 -2.074 -23.607 1.00 94.88 83 GLU A CA 1
ATOM 656 C C . GLU A 1 83 ? 35.201 -2.887 -24.883 1.00 94.88 83 GLU A C 1
ATOM 658 O O . GLU A 1 83 ? 36.221 -2.751 -25.560 1.00 94.88 83 GLU A O 1
ATOM 663 N N . SER A 1 84 ? 34.220 -3.709 -25.243 1.00 94.50 84 SER A N 1
ATOM 664 C CA . SER A 1 84 ? 34.209 -4.445 -26.507 1.00 94.50 84 SER A CA 1
ATOM 665 C C . SER A 1 84 ? 32.882 -4.227 -27.223 1.00 94.50 84 SER A C 1
ATOM 667 O O . SER A 1 84 ? 31.821 -4.292 -26.604 1.00 94.50 84 SER A O 1
ATOM 669 N N . ASN A 1 85 ? 32.938 -3.958 -28.527 1.00 94.94 85 ASN A N 1
ATOM 670 C CA . ASN A 1 85 ? 31.764 -3.828 -29.386 1.00 94.94 85 ASN A CA 1
ATOM 671 C C . ASN A 1 85 ? 32.028 -4.548 -30.704 1.00 94.94 85 ASN A C 1
ATOM 673 O O . ASN A 1 85 ? 33.154 -4.535 -31.201 1.00 94.94 85 ASN A O 1
ATOM 677 N N . THR A 1 86 ? 30.987 -5.143 -31.275 1.00 97.00 86 THR A N 1
ATOM 678 C CA . THR A 1 86 ? 31.063 -5.849 -32.556 1.00 97.00 86 THR A CA 1
ATOM 679 C C . THR A 1 86 ? 30.097 -5.211 -33.541 1.00 97.00 86 THR A C 1
ATOM 681 O O . THR A 1 86 ? 28.926 -5.025 -33.216 1.00 97.00 86 THR A O 1
ATOM 684 N N . LEU A 1 87 ? 30.587 -4.892 -34.742 1.00 97.75 87 LEU A N 1
ATOM 685 C CA . LEU A 1 87 ? 29.757 -4.569 -35.900 1.00 97.75 87 LEU A CA 1
ATOM 686 C C . LEU A 1 87 ? 29.490 -5.857 -36.678 1.00 97.75 87 LEU A C 1
ATOM 688 O O . LEU A 1 87 ? 30.421 -6.542 -37.093 1.00 97.75 87 LEU A O 1
ATOM 692 N N . ILE A 1 88 ? 28.217 -6.163 -36.880 1.00 98.19 88 ILE A N 1
ATOM 693 C CA . ILE A 1 88 ? 27.747 -7.379 -37.530 1.00 98.19 88 ILE A CA 1
ATOM 694 C C . ILE A 1 88 ? 26.887 -6.965 -38.724 1.00 98.19 88 ILE A C 1
ATOM 696 O O . ILE A 1 88 ? 25.875 -6.287 -38.556 1.00 98.19 88 ILE A O 1
ATOM 700 N N . ASP A 1 89 ? 27.282 -7.372 -39.930 1.00 98.31 89 ASP A N 1
ATOM 701 C CA . ASP A 1 89 ? 26.444 -7.268 -41.128 1.00 98.31 89 ASP A CA 1
ATOM 702 C C . ASP A 1 89 ? 25.544 -8.509 -41.205 1.00 98.31 89 ASP A C 1
ATOM 704 O O . ASP A 1 89 ? 25.985 -9.591 -41.595 1.00 98.31 89 ASP A O 1
ATOM 708 N N . SER A 1 90 ? 24.299 -8.381 -40.745 1.00 97.19 90 SER A N 1
ATOM 709 C CA . SER A 1 90 ? 23.332 -9.475 -40.754 1.00 97.19 90 SER A CA 1
ATOM 710 C C . SER A 1 90 ? 21.895 -8.941 -40.706 1.00 97.19 90 SER A C 1
ATOM 712 O O . SER A 1 90 ? 21.404 -8.573 -39.632 1.00 97.19 90 SER A O 1
ATOM 714 N N . PRO A 1 91 ? 21.173 -8.962 -41.844 1.00 96.12 91 PRO A N 1
ATOM 715 C CA . PRO A 1 91 ? 19.745 -8.646 -41.885 1.00 96.12 91 PRO A CA 1
ATOM 716 C C . PRO A 1 91 ? 18.904 -9.516 -40.942 1.00 96.12 91 PRO A C 1
ATOM 718 O O . PRO A 1 91 ? 17.956 -9.034 -40.324 1.00 96.12 91 PRO A O 1
ATOM 721 N N . ASP A 1 92 ? 19.273 -10.788 -40.770 1.00 94.75 92 ASP A N 1
ATOM 722 C CA . ASP A 1 92 ? 18.576 -11.695 -39.856 1.00 94.75 92 ASP A CA 1
ATOM 723 C C . ASP A 1 92 ? 18.741 -11.288 -38.394 1.00 94.75 92 ASP A C 1
ATOM 725 O O . ASP A 1 92 ? 17.756 -11.237 -37.650 1.00 94.75 92 ASP A O 1
ATOM 729 N N . LEU A 1 93 ? 19.964 -10.948 -37.976 1.00 94.38 93 LEU A N 1
ATOM 730 C CA . LEU A 1 93 ? 20.201 -10.456 -36.623 1.00 94.38 93 LEU A CA 1
ATOM 731 C C . LEU A 1 93 ? 19.473 -9.131 -36.392 1.00 94.38 93 LEU A C 1
ATOM 733 O O . LEU A 1 93 ? 18.841 -8.955 -35.349 1.00 94.38 93 LEU A O 1
ATOM 737 N N . ALA A 1 94 ? 19.518 -8.223 -37.368 1.00 96.38 94 ALA A N 1
ATOM 738 C CA . ALA A 1 94 ? 18.811 -6.952 -37.301 1.00 96.38 94 ALA A CA 1
ATOM 739 C C . ALA A 1 94 ? 17.301 -7.163 -37.119 1.00 96.38 94 ALA A C 1
ATOM 741 O O . ALA A 1 94 ? 16.712 -6.573 -36.215 1.00 96.38 94 ALA A O 1
ATOM 742 N N . ARG A 1 95 ? 16.689 -8.073 -37.887 1.00 90.88 95 ARG A N 1
ATOM 743 C CA . ARG A 1 95 ? 15.271 -8.441 -37.751 1.00 90.88 95 ARG A CA 1
ATOM 744 C C . ARG A 1 95 ? 14.943 -8.975 -36.356 1.00 90.88 95 ARG A C 1
ATOM 746 O O . ARG A 1 95 ? 13.957 -8.551 -35.760 1.00 90.88 95 ARG A O 1
ATOM 753 N N . VAL A 1 96 ? 15.765 -9.875 -35.810 1.00 92.25 96 VAL A N 1
ATOM 754 C CA . VAL A 1 96 ? 15.566 -10.423 -34.454 1.00 92.25 96 VAL A CA 1
ATOM 755 C C . VAL A 1 96 ? 15.657 -9.325 -33.390 1.00 92.25 96 VAL A C 1
ATOM 757 O O . VAL A 1 96 ? 14.841 -9.282 -32.467 1.00 92.25 96 VAL A O 1
ATOM 760 N N . LYS A 1 97 ? 16.630 -8.418 -33.511 1.00 92.25 97 LYS A N 1
ATOM 761 C CA . LYS A 1 97 ? 16.834 -7.325 -32.554 1.00 92.25 97 LYS A CA 1
ATOM 762 C C . LYS A 1 97 ? 15.733 -6.262 -32.649 1.00 92.25 97 LYS A C 1
ATOM 764 O O . LYS A 1 97 ? 15.259 -5.813 -31.609 1.00 92.25 97 LYS A O 1
ATOM 769 N N . LEU A 1 98 ? 15.266 -5.928 -33.853 1.00 90.06 98 LEU A N 1
ATOM 770 C CA . LEU A 1 98 ? 14.111 -5.047 -34.062 1.00 90.06 98 LEU A CA 1
ATOM 771 C C . LEU A 1 98 ? 12.838 -5.645 -33.455 1.00 90.06 98 LEU A C 1
ATOM 773 O O . LEU A 1 98 ? 12.196 -4.989 -32.640 1.00 90.06 98 LEU A O 1
ATOM 777 N N . ALA A 1 99 ? 12.541 -6.919 -33.733 1.00 78.88 99 ALA A N 1
ATOM 778 C CA . ALA A 1 99 ? 11.386 -7.602 -33.151 1.00 78.88 99 ALA A CA 1
ATOM 779 C C . ALA A 1 99 ? 11.447 -7.634 -31.613 1.00 78.88 99 ALA A C 1
ATOM 781 O O . ALA A 1 99 ? 10.429 -7.506 -30.934 1.00 78.88 99 ALA A O 1
ATOM 782 N N . ARG A 1 100 ? 12.641 -7.780 -31.022 1.00 85.31 100 ARG A N 1
ATOM 783 C CA . ARG A 1 100 ? 12.822 -7.651 -29.568 1.00 85.31 100 ARG A CA 1
ATOM 784 C C . ARG A 1 100 ? 12.456 -6.247 -29.077 1.00 85.31 100 ARG A C 1
ATOM 786 O O . ARG A 1 100 ? 11.735 -6.152 -28.089 1.00 85.31 100 ARG A O 1
ATOM 793 N N . LEU A 1 101 ? 12.945 -5.189 -29.726 1.00 86.06 101 LEU A N 1
ATOM 794 C CA . LEU A 1 101 ? 12.646 -3.801 -29.348 1.00 86.06 101 LEU A CA 1
ATOM 795 C C . LEU A 1 101 ? 11.145 -3.489 -29.457 1.00 86.06 101 LEU A C 1
ATOM 797 O O . LEU A 1 101 ? 10.577 -2.897 -28.542 1.00 86.06 101 LEU A O 1
ATOM 801 N N . GLU A 1 102 ? 10.482 -3.964 -30.510 1.00 78.81 102 GLU A N 1
ATOM 802 C CA . GLU A 1 102 ? 9.028 -3.841 -30.678 1.00 78.81 102 GLU A CA 1
ATOM 803 C C . GLU A 1 102 ? 8.264 -4.593 -29.581 1.00 78.81 102 GLU A C 1
ATOM 805 O O . GLU A 1 102 ? 7.365 -4.037 -28.950 1.00 78.81 102 GLU A O 1
ATOM 810 N N . ASN A 1 103 ? 8.669 -5.827 -29.268 1.00 70.38 103 ASN A N 1
ATOM 811 C CA . ASN A 1 103 ? 8.074 -6.602 -28.178 1.00 70.38 103 ASN A CA 1
ATOM 812 C C . ASN A 1 103 ? 8.257 -5.931 -26.812 1.00 70.38 103 ASN A C 1
ATOM 814 O O . ASN A 1 103 ? 7.375 -6.035 -25.962 1.00 70.38 103 ASN A O 1
ATOM 818 N N . LEU A 1 104 ? 9.366 -5.217 -26.583 1.00 71.94 104 LEU A N 1
ATOM 819 C CA . LEU A 1 104 ? 9.532 -4.417 -25.369 1.00 71.94 104 LEU A CA 1
ATOM 820 C C . LEU A 1 104 ? 8.485 -3.302 -25.291 1.00 71.94 104 LEU A C 1
ATOM 822 O O . LEU A 1 104 ? 7.972 -3.061 -24.204 1.00 71.94 104 LEU A O 1
ATOM 826 N N . LEU A 1 105 ? 8.119 -2.666 -26.408 1.00 63.19 105 LEU A N 1
ATOM 827 C CA . LEU A 1 105 ? 7.055 -1.653 -26.444 1.00 63.19 105 LEU A CA 1
ATOM 828 C C . LEU A 1 105 ? 5.664 -2.251 -26.216 1.00 63.19 105 LEU A C 1
ATOM 830 O O . LEU A 1 105 ? 4.865 -1.640 -25.512 1.00 63.19 105 LEU A O 1
ATOM 834 N N . VAL A 1 106 ? 5.391 -3.441 -26.759 1.00 50.75 106 VAL A N 1
ATOM 835 C CA . VAL A 1 106 ? 4.128 -4.174 -26.545 1.00 50.75 106 VAL A CA 1
ATOM 836 C C . VAL A 1 106 ? 3.997 -4.628 -25.092 1.00 50.75 106 VAL A C 1
ATOM 838 O O . VAL A 1 106 ? 2.959 -4.435 -24.472 1.00 50.75 106 VAL A O 1
ATOM 841 N N . LEU A 1 107 ? 5.076 -5.137 -24.493 1.00 49.22 107 LEU A N 1
ATOM 842 C CA . LEU A 1 107 ? 5.126 -5.393 -23.050 1.00 49.22 107 LEU A CA 1
ATOM 843 C C . LEU A 1 107 ? 4.989 -4.104 -22.220 1.00 49.22 107 LEU A C 1
ATOM 845 O O . LEU A 1 107 ? 4.712 -4.196 -21.028 1.00 49.22 107 LEU A O 1
ATOM 849 N N . SER A 1 108 ? 5.186 -2.933 -22.839 1.00 47.81 108 SER A N 1
ATOM 850 C CA . SER A 1 108 ? 5.134 -1.616 -22.196 1.00 47.81 108 SER A CA 1
ATOM 851 C C . SER A 1 108 ? 3.837 -0.814 -22.450 1.00 47.81 108 SER A C 1
ATOM 853 O O . SER A 1 108 ? 3.747 0.325 -21.993 1.00 47.81 108 SER A O 1
ATOM 855 N N . ARG A 1 109 ? 2.821 -1.336 -23.167 1.00 39.72 109 ARG A N 1
ATOM 856 C CA . ARG A 1 109 ? 1.475 -0.714 -23.339 1.00 39.72 109 ARG A CA 1
ATOM 857 C C . ARG A 1 109 ? 0.411 -1.798 -23.627 1.00 39.72 109 ARG A C 1
ATOM 859 O O . ARG A 1 109 ? 0.691 -2.590 -24.518 1.00 39.72 109 ARG A O 1
ATOM 866 N N . PRO A 1 110 ? -0.811 -1.845 -23.030 1.00 41.25 110 PRO A N 1
ATOM 867 C CA . PRO A 1 110 ? -1.525 -0.912 -22.151 1.00 41.25 110 PRO A CA 1
ATOM 868 C C . PRO A 1 110 ? -2.034 -1.576 -20.840 1.00 41.25 110 PRO A C 1
ATOM 870 O O . PRO A 1 110 ? -3.217 -1.534 -20.526 1.00 41.25 110 PRO A O 1
ATOM 873 N N . GLU A 1 111 ? -1.140 -2.167 -20.047 1.00 41.84 111 GLU A N 1
ATOM 874 C CA . GLU A 1 111 ? -1.346 -2.344 -18.589 1.00 41.84 111 GLU A CA 1
ATOM 875 C C . GLU A 1 111 ? -0.354 -1.496 -17.775 1.00 41.84 111 GLU A C 1
ATOM 877 O O . GLU A 1 111 ? -0.354 -1.475 -16.540 1.00 41.84 111 GLU A O 1
ATOM 882 N N . ASP A 1 112 ? 0.495 -0.740 -18.473 1.00 41.66 112 ASP A N 1
ATOM 883 C CA . ASP A 1 112 ? 1.489 0.122 -17.865 1.00 41.66 112 ASP A CA 1
ATOM 884 C C . ASP A 1 112 ? 0.876 1.460 -17.463 1.00 41.66 112 ASP A C 1
ATOM 886 O O . ASP A 1 112 ? 0.922 2.468 -18.164 1.00 41.66 112 ASP A O 1
ATOM 890 N N . LYS A 1 113 ? 0.284 1.388 -16.268 1.00 42.44 113 LYS A N 1
ATOM 891 C CA . LYS A 1 113 ? -0.071 2.468 -15.347 1.00 42.44 113 LYS A CA 1
ATOM 892 C C . LYS A 1 113 ? 0.836 3.687 -15.559 1.00 42.44 113 LYS A C 1
ATOM 894 O O . LYS A 1 113 ? 2.059 3.565 -15.441 1.00 42.44 113 LYS A O 1
ATOM 899 N N . GLY A 1 114 ? 0.202 4.823 -15.864 1.00 36.12 114 GLY A N 1
ATOM 900 C CA . GLY A 1 114 ? 0.809 6.149 -16.004 1.00 36.12 114 GLY A CA 1
ATOM 901 C C . GLY A 1 114 ? 1.468 6.654 -14.707 1.00 36.12 114 GLY A C 1
ATOM 902 O O . GLY A 1 114 ? 1.832 5.837 -13.859 1.00 36.12 114 GLY A O 1
ATOM 903 N N . PRO A 1 115 ? 1.682 7.976 -14.527 1.00 34.62 115 PRO A N 1
ATOM 904 C CA . PRO A 1 115 ? 2.319 8.506 -13.316 1.00 34.62 115 PRO A CA 1
ATOM 905 C C . PRO A 1 115 ? 1.658 7.893 -12.078 1.00 34.62 115 PRO A C 1
ATOM 907 O O . PRO A 1 115 ? 0.440 7.922 -11.981 1.00 34.62 115 PRO A O 1
ATOM 910 N N . TYR A 1 116 ? 2.463 7.252 -11.219 1.00 46.09 116 TYR A N 1
ATOM 911 C CA . TYR A 1 116 ? 2.021 6.358 -10.144 1.00 46.09 116 TYR A CA 1
ATOM 912 C C . TYR A 1 116 ? 0.800 6.906 -9.395 1.00 46.09 116 TYR A C 1
ATOM 914 O O . TYR A 1 116 ? 0.929 7.767 -8.527 1.00 46.09 116 TYR A O 1
ATOM 922 N N . VAL A 1 117 ? -0.374 6.381 -9.740 1.00 45.09 117 VAL A N 1
ATOM 923 C CA . VAL A 1 117 ? -1.634 6.725 -9.086 1.00 45.09 117 VAL A CA 1
ATOM 924 C C . VAL A 1 117 ? -1.793 5.835 -7.848 1.00 45.09 117 VAL A C 1
ATOM 926 O O . VAL A 1 117 ? -1.273 4.709 -7.851 1.00 45.09 117 VAL A O 1
ATOM 929 N N . PRO A 1 118 ? -2.452 6.301 -6.772 1.00 51.06 118 PRO A N 1
ATOM 930 C CA . PRO A 1 118 ? -2.850 5.480 -5.629 1.00 51.06 118 PRO A CA 1
ATOM 931 C C . PRO A 1 118 ? -3.755 4.289 -6.026 1.00 51.06 118 PRO A C 1
ATOM 933 O O . PRO A 1 118 ? -4.959 4.272 -5.799 1.00 51.06 118 PRO A O 1
ATOM 936 N N . ALA A 1 119 ? -3.174 3.255 -6.638 1.00 59.38 119 ALA A N 1
ATOM 937 C CA . ALA A 1 119 ? -3.915 2.179 -7.297 1.00 59.38 119 ALA A CA 1
ATOM 938 C C . ALA A 1 119 ? -4.765 1.330 -6.336 1.00 59.38 119 ALA A C 1
ATOM 940 O O . ALA A 1 119 ? -5.672 0.633 -6.782 1.00 59.38 119 ALA A O 1
ATOM 941 N N . TYR A 1 120 ? -4.465 1.363 -5.033 1.00 68.31 120 TYR A N 1
ATOM 942 C CA . TYR A 1 120 ? -5.224 0.625 -4.021 1.00 68.31 120 TYR A CA 1
ATOM 943 C C . TYR A 1 120 ? -6.419 1.408 -3.475 1.00 68.31 120 TYR A C 1
ATOM 945 O O . TYR A 1 120 ? -7.171 0.850 -2.686 1.00 68.31 120 TYR A O 1
ATOM 953 N N . VAL A 1 121 ? -6.609 2.665 -3.890 1.00 63.12 121 VAL A N 1
ATOM 954 C CA . VAL A 1 121 ? -7.755 3.486 -3.471 1.00 63.12 121 VAL A CA 1
ATOM 955 C C . VAL A 1 121 ? -8.711 3.853 -4.611 1.00 63.12 121 VAL A C 1
ATOM 957 O O . VAL A 1 121 ? -9.845 4.219 -4.339 1.00 63.12 121 VAL A O 1
ATOM 960 N N . GLU A 1 122 ? -8.307 3.712 -5.880 1.00 61.19 122 GLU A N 1
ATOM 961 C CA . GLU A 1 122 ? -9.158 4.069 -7.034 1.00 61.19 122 GLU A CA 1
ATOM 962 C C . GLU A 1 122 ? -10.360 3.138 -7.246 1.00 61.19 122 GLU A C 1
ATOM 964 O O . GLU A 1 122 ? -11.392 3.577 -7.741 1.00 61.19 122 GLU A O 1
ATOM 969 N N . ASN A 1 123 ? -10.238 1.857 -6.886 1.00 65.44 123 ASN A N 1
ATOM 970 C CA . ASN A 1 123 ? -11.274 0.840 -7.106 1.00 65.44 123 ASN A CA 1
ATOM 971 C C . ASN A 1 123 ? -11.619 0.107 -5.804 1.00 65.44 123 ASN A C 1
ATOM 973 O O . ASN A 1 123 ? -11.674 -1.124 -5.769 1.00 65.44 123 ASN A O 1
ATOM 977 N N . LEU A 1 124 ? -11.785 0.856 -4.711 1.00 71.56 124 LEU A N 1
ATOM 978 C CA . LEU A 1 124 ? -12.230 0.272 -3.449 1.00 71.56 124 LEU A CA 1
ATOM 979 C C . LEU A 1 124 ? -13.670 -0.241 -3.582 1.00 71.56 124 LEU A C 1
ATOM 981 O O . LEU A 1 124 ? -14.504 0.418 -4.211 1.00 71.56 124 LEU A O 1
ATOM 985 N N . PRO A 1 125 ? -13.994 -1.397 -2.976 1.00 82.19 125 PRO A N 1
ATOM 986 C CA . PRO A 1 125 ? -15.386 -1.797 -2.850 1.00 82.19 125 PRO A CA 1
ATOM 987 C C . PRO A 1 125 ? -16.121 -0.733 -2.023 1.00 82.19 125 PRO A C 1
ATOM 989 O O . PRO A 1 125 ? -15.523 -0.115 -1.147 1.00 82.19 125 PRO A O 1
ATOM 992 N N . LYS A 1 126 ? -17.414 -0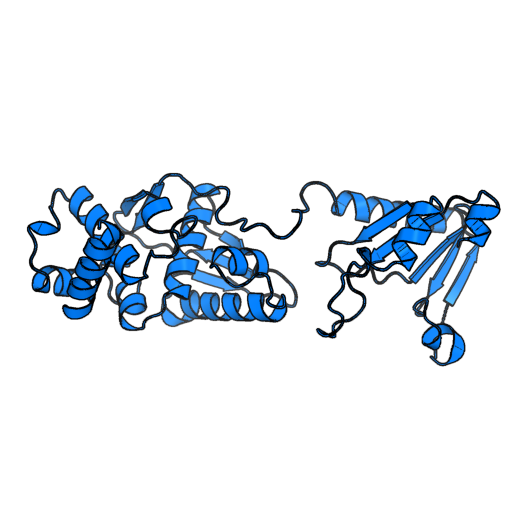.499 -2.272 1.00 87.94 126 LYS A N 1
ATOM 993 C CA . LYS A 1 126 ? -18.188 0.494 -1.493 1.00 87.94 126 LYS A CA 1
ATOM 994 C C . LYS A 1 126 ? -18.258 0.135 -0.006 1.00 87.94 126 LYS A C 1
ATOM 996 O O . LYS A 1 126 ? -18.273 1.010 0.852 1.00 87.94 126 LYS A O 1
ATOM 1001 N N . THR A 1 127 ? -18.287 -1.160 0.279 1.00 93.00 127 THR A N 1
ATOM 1002 C CA . THR A 1 127 ? -18.349 -1.724 1.624 1.00 93.00 127 THR A CA 1
ATOM 1003 C C . THR A 1 127 ? -17.247 -2.753 1.809 1.00 93.00 127 THR A C 1
ATOM 1005 O O . THR A 1 127 ? -16.935 -3.499 0.880 1.00 93.00 127 THR A O 1
ATOM 1008 N N . LEU A 1 128 ? -16.714 -2.834 3.023 1.00 92.94 128 LEU A N 1
ATOM 1009 C CA . LEU A 1 128 ? -15.768 -3.852 3.457 1.00 92.94 128 LEU A CA 1
ATOM 1010 C C . LEU A 1 128 ? -16.416 -4.780 4.463 1.00 92.94 128 LEU A C 1
ATOM 1012 O O . LEU A 1 128 ? -17.082 -4.331 5.392 1.00 92.94 128 LEU A O 1
ATOM 1016 N N . THR A 1 129 ? -16.167 -6.071 4.288 1.00 95.25 129 THR A N 1
ATOM 1017 C CA . THR A 1 129 ? -16.517 -7.100 5.266 1.00 95.25 129 THR A CA 1
ATOM 1018 C C . THR A 1 129 ? -15.359 -7.261 6.246 1.00 95.25 129 THR A C 1
ATOM 1020 O O . THR A 1 129 ? -14.241 -7.563 5.832 1.00 95.25 129 THR A O 1
ATOM 1023 N N . ILE A 1 130 ? -15.593 -7.040 7.535 1.00 96.12 130 ILE A N 1
ATOM 1024 C CA . ILE A 1 130 ? -14.567 -7.072 8.580 1.00 96.12 130 ILE A CA 1
ATOM 1025 C C . ILE A 1 130 ? -14.870 -8.230 9.541 1.00 96.12 130 ILE A C 1
ATOM 1027 O O . ILE A 1 130 ? -15.913 -8.215 10.197 1.00 96.12 130 ILE A O 1
ATOM 1031 N N . PRO A 1 131 ? -13.979 -9.228 9.663 1.00 96.06 131 PRO A N 1
ATOM 1032 C CA . PRO A 1 131 ? -14.095 -10.268 10.684 1.00 96.06 131 PRO A CA 1
ATOM 1033 C C . PRO A 1 131 ? -14.135 -9.675 12.098 1.00 96.06 131 PRO A C 1
ATOM 1035 O O . PRO A 1 131 ? -13.269 -8.871 12.462 1.00 96.06 131 PRO A O 1
ATOM 1038 N N . LYS A 1 132 ? -15.114 -10.088 12.917 1.00 95.56 132 LYS A N 1
ATOM 1039 C CA . LYS A 1 132 ? -15.317 -9.562 14.283 1.00 95.56 132 LYS A CA 1
ATOM 1040 C C . LYS A 1 132 ? -14.067 -9.736 15.151 1.00 95.56 132 LYS A C 1
ATOM 1042 O O . LYS A 1 132 ? -13.727 -8.853 15.943 1.00 95.56 132 LYS A O 1
ATOM 1047 N N . ASP A 1 133 ? -13.334 -10.835 14.957 1.00 94.69 133 ASP A N 1
ATOM 1048 C CA . ASP A 1 133 ? -12.145 -11.148 15.754 1.00 94.69 133 ASP A CA 1
ATOM 1049 C C . ASP A 1 133 ? -11.033 -10.097 15.604 1.00 94.69 133 ASP A C 1
ATOM 1051 O O . ASP A 1 133 ? -10.296 -9.852 16.557 1.00 94.69 133 ASP A O 1
ATOM 1055 N N . LEU A 1 134 ? -10.960 -9.376 14.475 1.00 96.06 134 LEU A N 1
ATOM 1056 C CA . LEU A 1 134 ? -9.985 -8.293 14.287 1.00 96.06 134 LEU A CA 1
ATOM 1057 C C . LEU A 1 134 ? -10.128 -7.173 15.326 1.00 96.06 134 LEU A C 1
ATOM 1059 O O . LEU A 1 134 ? -9.125 -6.552 15.688 1.00 96.06 134 LEU A O 1
ATOM 1063 N N . LEU A 1 135 ? -11.351 -6.924 15.808 1.00 95.62 135 LEU A N 1
ATOM 1064 C CA . LEU A 1 135 ? -11.654 -5.926 16.837 1.00 95.62 135 LEU A CA 1
ATOM 1065 C C . LEU A 1 135 ? -11.635 -6.521 18.249 1.00 95.62 135 LEU A C 1
ATOM 1067 O O . LEU A 1 135 ? -11.249 -5.836 19.196 1.00 95.62 135 LEU A O 1
ATOM 1071 N N . LEU A 1 136 ? -12.089 -7.766 18.404 1.00 95.06 136 LEU A N 1
ATOM 1072 C CA . LEU A 1 136 ? -12.274 -8.393 19.714 1.00 95.06 136 LEU A CA 1
ATOM 1073 C C . LEU A 1 136 ? -10.980 -9.007 20.253 1.00 95.06 136 LEU A C 1
ATOM 1075 O O . LEU A 1 136 ? -10.718 -8.949 21.455 1.00 95.06 136 LEU A O 1
ATOM 1079 N N . ASN A 1 137 ? -10.133 -9.561 19.390 1.00 94.31 137 ASN A N 1
ATOM 1080 C CA . ASN A 1 137 ? -8.910 -10.221 19.809 1.00 94.31 137 ASN A CA 1
ATOM 1081 C C . ASN A 1 137 ? -7.784 -9.212 20.038 1.00 94.31 137 ASN A C 1
ATOM 1083 O O . ASN A 1 137 ? -7.338 -8.488 19.142 1.00 94.31 137 ASN A O 1
ATOM 1087 N N . LYS A 1 138 ? -7.255 -9.210 21.265 1.00 95.19 138 LYS A N 1
ATOM 1088 C CA . LYS A 1 138 ? -6.244 -8.251 21.724 1.00 95.19 138 LYS A CA 1
ATOM 1089 C C . LYS A 1 138 ? -4.952 -8.235 20.905 1.00 95.19 138 LYS A C 1
ATOM 1091 O O . LYS A 1 138 ? -4.163 -7.318 21.101 1.00 95.19 138 LYS A O 1
ATOM 1096 N N . ILE A 1 139 ? -4.679 -9.247 20.071 1.00 93.06 139 ILE A N 1
ATOM 1097 C CA . ILE A 1 139 ? -3.443 -9.328 19.278 1.00 93.06 139 ILE A CA 1
ATOM 1098 C C . ILE A 1 139 ? -3.526 -8.605 17.927 1.00 93.06 139 ILE A C 1
ATOM 1100 O O . ILE A 1 139 ? -2.463 -8.343 17.366 1.00 93.06 139 ILE A O 1
ATOM 1104 N N . TYR A 1 140 ? -4.726 -8.247 17.444 1.00 95.31 140 TYR A N 1
ATOM 1105 C CA . TYR A 1 140 ? -4.956 -7.609 16.139 1.00 95.31 140 TYR A CA 1
ATOM 1106 C C . TYR A 1 140 ? -5.103 -6.083 16.255 1.00 95.31 140 TYR A C 1
ATOM 1108 O O . TYR A 1 140 ? -4.154 -5.413 16.678 1.00 95.31 140 TYR A O 1
ATOM 1116 N N . PHE A 1 141 ? -6.259 -5.504 15.896 1.00 96.56 141 PHE A N 1
ATOM 1117 C CA . PHE A 1 141 ? -6.453 -4.052 15.911 1.00 96.56 141 PHE A CA 1
ATOM 1118 C C . PHE A 1 141 ? -6.251 -3.446 17.299 1.00 96.56 141 PHE A C 1
ATOM 1120 O O . PHE A 1 141 ? -5.497 -2.475 17.376 1.00 96.56 141 PHE A O 1
ATOM 1127 N N . PRO A 1 142 ? -6.744 -4.027 18.413 1.00 96.75 142 PRO A N 1
ATOM 1128 C CA . PRO A 1 142 ? -6.458 -3.484 19.742 1.00 96.75 142 PRO A CA 1
ATOM 1129 C C . PRO A 1 142 ? -4.954 -3.320 20.016 1.00 96.75 142 PRO A C 1
ATOM 1131 O O . PRO A 1 142 ? -4.512 -2.306 20.567 1.00 96.75 142 PRO A O 1
ATOM 1134 N N . ARG A 1 143 ? -4.122 -4.264 19.552 1.00 96.50 143 ARG A N 1
ATOM 1135 C CA . ARG A 1 143 ? -2.657 -4.173 19.661 1.00 96.50 143 ARG A CA 1
ATOM 1136 C C . ARG A 1 143 ? -2.072 -3.066 18.788 1.00 96.50 143 ARG A C 1
ATOM 1138 O O . ARG A 1 143 ? -1.107 -2.412 19.189 1.00 96.50 143 ARG A O 1
ATOM 1145 N N . MET A 1 144 ? -2.598 -2.871 17.580 1.00 96.62 144 MET A N 1
ATOM 1146 C CA . MET A 1 144 ? -2.177 -1.778 16.695 1.00 96.62 144 MET A CA 1
ATOM 1147 C C . MET A 1 144 ? -2.514 -0.422 17.311 1.00 96.62 144 MET A C 1
ATOM 1149 O O . MET A 1 144 ? -1.640 0.440 17.366 1.00 96.62 144 MET A O 1
ATOM 1153 N N . ILE A 1 145 ? -3.719 -0.275 17.868 1.00 95.50 145 ILE A N 1
ATOM 1154 C CA . ILE A 1 145 ? -4.161 0.951 18.533 1.00 95.50 145 ILE A CA 1
ATOM 1155 C C . ILE A 1 145 ? -3.287 1.263 19.749 1.00 95.50 145 ILE A C 1
ATOM 1157 O O . ILE A 1 145 ? -2.735 2.356 19.857 1.00 95.50 145 ILE A O 1
ATOM 1161 N N . THR A 1 146 ? -3.092 0.288 20.638 1.00 93.62 146 THR A N 1
ATOM 1162 C CA . THR A 1 146 ? -2.284 0.464 21.858 1.00 93.62 146 THR A CA 1
ATOM 1163 C C . THR A 1 146 ? -0.802 0.721 21.586 1.00 93.62 146 THR A C 1
ATOM 1165 O O . THR A 1 146 ? -0.133 1.341 22.409 1.00 93.62 146 THR A O 1
ATOM 1168 N N . SER A 1 147 ? -0.274 0.275 20.441 1.00 93.31 147 SER A N 1
ATOM 1169 C CA . SER A 1 147 ? 1.114 0.536 20.037 1.00 93.31 147 SER A CA 1
ATOM 1170 C C . SER A 1 147 ? 1.274 1.653 19.007 1.00 93.31 147 SER A C 1
ATOM 1172 O O . SER A 1 147 ? 2.376 1.834 18.486 1.00 93.31 147 SER A O 1
ATOM 1174 N N . SER A 1 148 ? 0.204 2.404 18.732 1.00 92.81 148 SER A N 1
ATOM 1175 C CA . SER A 1 148 ? 0.183 3.507 17.767 1.00 92.81 148 SER A CA 1
ATOM 1176 C C . SER A 1 148 ? 0.692 3.114 16.372 1.00 92.81 148 SER A C 1
ATOM 1178 O O . SER A 1 148 ? 1.369 3.897 15.703 1.00 92.81 148 SER A O 1
ATOM 1180 N N . ASP A 1 149 ? 0.394 1.892 15.917 1.00 94.75 149 ASP A N 1
ATOM 1181 C CA . ASP A 1 149 ? 0.856 1.359 14.627 1.00 94.75 149 ASP A CA 1
ATOM 1182 C C . ASP A 1 149 ? -0.137 1.654 13.490 1.00 94.75 149 ASP A C 1
ATOM 1184 O O . ASP A 1 149 ? -0.642 0.753 12.819 1.00 94.75 149 ASP A O 1
ATOM 1188 N N . SER A 1 150 ? -0.416 2.942 13.267 1.00 92.38 150 SER A N 1
ATOM 1189 C CA . SER A 1 150 ? -1.409 3.408 12.285 1.00 92.38 150 SER A CA 1
ATOM 1190 C C . SER A 1 150 ? -1.143 2.895 10.873 1.00 92.38 150 SER A C 1
ATOM 1192 O O . SER A 1 150 ? -2.050 2.432 10.192 1.00 92.38 150 SER A O 1
ATOM 1194 N N . ARG A 1 151 ? 0.125 2.885 10.446 1.00 92.75 151 ARG A N 1
ATOM 1195 C CA . ARG A 1 151 ? 0.510 2.387 9.117 1.00 92.75 151 ARG A CA 1
ATOM 1196 C C . ARG A 1 151 ? 0.290 0.889 8.946 1.00 92.75 151 ARG A C 1
ATOM 1198 O O . ARG A 1 151 ? 0.142 0.456 7.810 1.00 92.75 151 ARG A O 1
ATOM 1205 N N . ALA A 1 152 ? 0.350 0.094 10.015 1.00 95.38 152 ALA A N 1
ATOM 1206 C CA . ALA A 1 152 ? 0.031 -1.328 9.928 1.00 95.38 152 ALA A CA 1
ATOM 1207 C C . ALA A 1 152 ? -1.480 -1.524 9.760 1.00 95.38 152 ALA A C 1
ATOM 1209 O O . ALA A 1 152 ? -1.880 -2.271 8.871 1.00 95.38 152 ALA A O 1
ATOM 1210 N N . LEU A 1 153 ? -2.291 -0.795 10.538 1.00 95.62 153 LEU A N 1
ATOM 1211 C CA . LEU A 1 153 ? -3.750 -0.807 10.414 1.00 95.62 153 LEU A CA 1
ATOM 1212 C C . LEU A 1 153 ? -4.188 -0.409 8.998 1.00 95.62 153 LEU A C 1
ATOM 1214 O O . LEU A 1 153 ? -4.874 -1.175 8.329 1.00 95.62 153 LEU A O 1
ATOM 1218 N N . ASP A 1 154 ? -3.715 0.739 8.514 1.00 94.00 154 ASP A N 1
ATOM 1219 C CA . ASP A 1 154 ? -4.085 1.273 7.199 1.00 94.00 154 ASP A CA 1
ATOM 1220 C C . ASP A 1 154 ? -3.655 0.346 6.060 1.00 94.00 154 ASP A C 1
ATOM 1222 O O . ASP A 1 154 ? -4.408 0.114 5.115 1.00 94.00 154 ASP A O 1
ATOM 1226 N N . LEU A 1 155 ? -2.457 -0.236 6.169 1.00 95.44 155 LEU A N 1
ATOM 1227 C CA . LEU A 1 155 ? -1.975 -1.217 5.204 1.00 95.44 155 LEU A CA 1
ATOM 1228 C C . LEU A 1 155 ? -2.854 -2.463 5.196 1.00 95.44 155 LEU A C 1
ATOM 1230 O O . LEU A 1 155 ? -3.200 -2.937 4.120 1.00 95.44 155 LEU A O 1
ATOM 1234 N N . TYR A 1 156 ? -3.218 -2.991 6.362 1.00 96.38 156 TYR A N 1
ATOM 1235 C CA . TYR A 1 156 ? -4.062 -4.177 6.421 1.00 96.38 156 TYR A CA 1
ATOM 1236 C C . TYR A 1 156 ? -5.456 -3.913 5.842 1.00 96.38 156 TYR A C 1
ATOM 1238 O O . TYR A 1 156 ? -5.929 -4.717 5.045 1.00 96.38 156 TYR A O 1
ATOM 1246 N N . LEU A 1 157 ? -6.074 -2.768 6.155 1.00 94.94 157 LEU A N 1
ATOM 1247 C CA . LEU A 1 157 ? -7.369 -2.385 5.584 1.00 94.94 157 LEU A CA 1
ATOM 1248 C C . LEU A 1 157 ? -7.317 -2.288 4.051 1.00 94.94 157 LEU A C 1
ATOM 1250 O O . LEU A 1 157 ? -8.205 -2.806 3.379 1.00 94.94 157 LEU A O 1
ATOM 1254 N N . LEU A 1 158 ? -6.253 -1.706 3.485 1.00 93.06 158 LEU A N 1
ATOM 1255 C CA . LEU A 1 158 ? -6.056 -1.660 2.030 1.00 93.06 158 LEU A CA 1
ATOM 1256 C C . LEU A 1 158 ? -5.845 -3.052 1.414 1.00 93.06 158 LEU A C 1
ATOM 1258 O O . LEU A 1 158 ? -6.362 -3.328 0.332 1.00 93.06 158 LEU A O 1
ATOM 1262 N N . LEU A 1 159 ? -5.095 -3.937 2.079 1.00 93.75 159 LEU A N 1
ATOM 1263 C CA . LEU A 1 159 ? -4.892 -5.313 1.613 1.00 93.75 159 LEU A CA 1
ATOM 1264 C C . LEU A 1 159 ? -6.197 -6.115 1.645 1.00 93.75 159 LEU A C 1
ATOM 1266 O O . LEU A 1 159 ? -6.500 -6.818 0.683 1.00 93.75 159 LEU A O 1
ATOM 1270 N N . LEU A 1 160 ? -6.981 -5.976 2.716 1.00 94.00 160 LEU A N 1
ATOM 1271 C CA . LEU A 1 160 ? -8.287 -6.611 2.861 1.00 94.00 160 LEU A CA 1
ATOM 1272 C C . LEU A 1 160 ? -9.260 -6.118 1.784 1.00 94.00 160 LEU A C 1
ATOM 1274 O O . LEU A 1 160 ? -9.910 -6.926 1.123 1.00 94.00 160 LEU A O 1
ATOM 1278 N N . ALA A 1 161 ? -9.292 -4.806 1.542 1.00 91.12 161 ALA A N 1
ATOM 1279 C CA . ALA A 1 161 ? -10.102 -4.219 0.485 1.00 91.12 161 ALA A CA 1
ATOM 1280 C C . ALA A 1 161 ? -9.715 -4.719 -0.904 1.00 91.12 161 ALA A C 1
ATOM 1282 O O . ALA A 1 161 ? -10.584 -5.040 -1.715 1.00 91.12 161 ALA A O 1
ATOM 1283 N N . HIS A 1 162 ? -8.415 -4.840 -1.165 1.00 87.44 162 HIS A N 1
ATOM 1284 C CA . HIS A 1 162 ? -7.923 -5.391 -2.416 1.00 87.44 162 HIS A CA 1
ATOM 1285 C C . HIS A 1 162 ? -8.285 -6.873 -2.585 1.00 87.44 162 HIS A C 1
ATOM 1287 O O . HIS A 1 162 ? -8.698 -7.268 -3.678 1.00 87.44 162 HIS A O 1
ATOM 1293 N N . SER A 1 163 ? -8.179 -7.685 -1.524 1.00 88.56 163 SER A N 1
ATOM 1294 C CA . SER A 1 163 ? -8.614 -9.089 -1.569 1.00 88.56 163 SER A CA 1
ATOM 1295 C C . SER A 1 163 ? -10.093 -9.187 -1.934 1.00 88.56 163 SER A C 1
ATOM 1297 O O . SER A 1 163 ? -10.441 -9.855 -2.907 1.00 88.56 163 SER A O 1
ATOM 1299 N N . GLN A 1 164 ? -10.957 -8.438 -1.240 1.00 89.44 164 GLN A N 1
ATOM 1300 C CA . GLN A 1 164 ? -12.404 -8.477 -1.470 1.00 89.44 164 GLN A CA 1
ATOM 1301 C C . GLN A 1 164 ? -12.798 -7.962 -2.857 1.00 89.44 164 GLN A C 1
ATOM 1303 O O . GLN A 1 164 ? -13.656 -8.555 -3.506 1.00 89.44 164 GLN A O 1
ATOM 1308 N N . ALA A 1 165 ? -12.144 -6.909 -3.354 1.00 82.81 165 ALA A N 1
ATOM 1309 C CA . ALA A 1 165 ? -12.393 -6.393 -4.699 1.00 82.81 165 ALA A CA 1
ATOM 1310 C C . ALA A 1 165 ? -11.973 -7.375 -5.805 1.00 82.81 165 ALA A C 1
ATOM 1312 O O . ALA A 1 165 ? -12.575 -7.397 -6.877 1.00 82.81 165 ALA A O 1
ATOM 1313 N N . THR A 1 166 ? -10.927 -8.171 -5.569 1.00 79.44 166 THR A N 1
ATOM 1314 C CA . THR A 1 166 ? -10.376 -9.097 -6.572 1.00 79.44 166 THR A CA 1
ATOM 1315 C C . THR A 1 166 ? -10.837 -10.544 -6.402 1.00 79.44 166 THR A C 1
ATOM 1317 O O . THR A 1 166 ? -10.608 -11.353 -7.304 1.00 79.44 166 THR A O 1
ATOM 1320 N N . GLY A 1 167 ? -11.467 -10.877 -5.273 1.00 82.06 167 GLY A N 1
ATOM 1321 C CA . GLY A 1 167 ? -11.825 -12.241 -4.886 1.00 82.06 167 GLY A CA 1
ATOM 1322 C C . GLY A 1 167 ? -10.609 -13.143 -4.654 1.00 82.06 167 GLY A C 1
ATOM 1323 O O . GLY A 1 167 ? -10.678 -14.338 -4.941 1.00 82.06 167 GLY A O 1
ATOM 1324 N N . LYS A 1 168 ? -9.467 -12.581 -4.231 1.00 84.75 168 LYS A N 1
ATOM 1325 C CA . LYS A 1 168 ? -8.201 -13.313 -4.073 1.00 84.75 168 LYS A CA 1
ATOM 1326 C C . LYS A 1 168 ? -7.523 -12.987 -2.753 1.00 84.75 168 LYS A C 1
ATOM 1328 O O . LYS A 1 168 ? -7.060 -11.870 -2.559 1.00 84.75 168 LYS A O 1
ATOM 1333 N N . ASP A 1 169 ? -7.265 -14.015 -1.955 1.00 88.19 169 ASP A N 1
ATOM 1334 C CA . ASP A 1 169 ? -6.503 -13.860 -0.710 1.00 88.19 169 ASP A CA 1
ATOM 1335 C C . ASP A 1 169 ? -4.992 -13.815 -0.929 1.00 88.19 169 ASP A C 1
ATOM 1337 O O . ASP A 1 169 ? -4.251 -13.369 -0.056 1.00 88.19 169 ASP A O 1
ATOM 1341 N N . LYS A 1 170 ? -4.524 -14.248 -2.108 1.00 89.38 170 LYS A N 1
ATOM 1342 C CA . LYS A 1 170 ? -3.111 -14.256 -2.491 1.00 89.38 170 LYS A CA 1
ATOM 1343 C C . LYS A 1 170 ? -2.850 -13.405 -3.731 1.00 89.38 170 LYS A C 1
ATOM 1345 O O . LYS A 1 170 ? -3.381 -13.689 -4.806 1.00 89.38 170 LYS A O 1
ATOM 1350 N N . PHE A 1 171 ? -1.980 -12.404 -3.610 1.00 83.62 171 PHE A N 1
ATOM 1351 C CA . PHE A 1 171 ? -1.684 -11.461 -4.692 1.00 83.62 171 PHE A CA 1
ATOM 1352 C C . PHE A 1 171 ? -0.326 -10.764 -4.530 1.00 83.62 171 PHE A C 1
ATOM 1354 O O . PHE A 1 171 ? 0.306 -10.793 -3.475 1.00 83.62 171 PHE A O 1
ATOM 1361 N N . PHE A 1 172 ? 0.143 -10.132 -5.608 1.00 84.19 172 PHE A N 1
ATOM 1362 C CA . PHE A 1 172 ? 1.337 -9.288 -5.578 1.00 84.19 172 PHE A CA 1
ATOM 1363 C C . PHE A 1 172 ? 0.983 -7.854 -5.187 1.00 84.19 172 PHE A C 1
ATOM 1365 O O . PHE A 1 172 ? 0.059 -7.260 -5.735 1.00 84.19 172 PHE A O 1
ATOM 1372 N N . VAL A 1 173 ? 1.778 -7.283 -4.286 1.00 83.31 173 VAL A N 1
ATOM 1373 C CA . VAL A 1 173 ? 1.651 -5.916 -3.790 1.00 83.31 173 VAL A CA 1
ATOM 1374 C C . VAL A 1 173 ? 2.772 -5.049 -4.352 1.00 83.31 173 VAL A C 1
ATOM 1376 O O . VAL A 1 173 ? 3.925 -5.123 -3.915 1.00 83.31 173 VAL A O 1
ATOM 1379 N N . GLY A 1 174 ? 2.403 -4.176 -5.291 1.00 84.12 174 GLY A N 1
ATOM 1380 C CA . GLY A 1 174 ? 3.219 -3.054 -5.757 1.00 84.12 174 GLY A CA 1
ATOM 1381 C C . GLY A 1 174 ? 3.599 -2.120 -4.610 1.00 84.12 174 GLY A C 1
ATOM 1382 O O . GLY A 1 174 ? 2.756 -1.364 -4.127 1.00 84.12 174 GLY A O 1
ATOM 1383 N N . LEU A 1 175 ? 4.858 -2.169 -4.172 1.00 85.12 175 LEU A N 1
ATOM 1384 C CA . LEU A 1 175 ? 5.306 -1.531 -2.928 1.00 85.12 175 LEU A CA 1
ATOM 1385 C C . LEU A 1 175 ? 5.287 0.002 -2.997 1.00 85.12 175 LEU A C 1
ATOM 1387 O O . LEU A 1 175 ? 4.969 0.662 -2.014 1.00 85.12 175 LEU A O 1
ATOM 1391 N N . GLU A 1 176 ? 5.606 0.590 -4.146 1.00 82.00 176 GLU A N 1
ATOM 1392 C CA . GLU A 1 176 ? 5.552 2.037 -4.360 1.00 82.00 176 GLU A CA 1
ATOM 1393 C C . GLU A 1 176 ? 4.107 2.533 -4.389 1.00 82.00 176 GLU A C 1
ATOM 1395 O O . GLU A 1 176 ? 3.770 3.479 -3.681 1.00 82.00 176 GLU A O 1
ATOM 1400 N N . ALA A 1 177 ? 3.251 1.863 -5.167 1.00 76.88 177 ALA A N 1
ATOM 1401 C CA . ALA A 1 177 ? 1.839 2.214 -5.295 1.00 76.88 177 ALA A CA 1
ATOM 1402 C C . ALA A 1 177 ? 1.102 2.076 -3.955 1.00 76.88 177 ALA A C 1
ATOM 1404 O O . ALA A 1 177 ? 0.293 2.932 -3.601 1.00 76.88 177 ALA A O 1
ATOM 1405 N N . MET A 1 178 ? 1.431 1.041 -3.176 1.00 84.75 178 MET A N 1
ATOM 1406 C CA . MET A 1 178 ? 0.924 0.877 -1.816 1.00 84.75 178 MET A CA 1
ATOM 1407 C C . MET A 1 178 ? 1.414 2.009 -0.910 1.00 84.75 178 MET A C 1
ATOM 1409 O O . MET A 1 178 ? 0.638 2.567 -0.147 1.00 84.75 178 MET A O 1
ATOM 1413 N N . GLY A 1 179 ? 2.682 2.411 -1.032 1.00 86.62 179 GLY A N 1
ATOM 1414 C CA . GLY A 1 179 ? 3.230 3.533 -0.273 1.00 86.62 179 GLY A CA 1
ATOM 1415 C C . GLY A 1 179 ? 2.467 4.837 -0.510 1.00 86.62 179 GLY A C 1
ATOM 1416 O O . GLY A 1 179 ? 2.112 5.514 0.450 1.00 86.62 179 GLY A O 1
ATOM 1417 N N . LEU A 1 180 ? 2.162 5.159 -1.768 1.00 82.38 180 LEU A N 1
ATOM 1418 C CA . LEU A 1 180 ? 1.357 6.336 -2.113 1.00 82.38 180 LEU A CA 1
ATOM 1419 C C . LEU A 1 180 ? -0.092 6.208 -1.626 1.00 82.38 180 LEU A C 1
ATOM 1421 O O . LEU A 1 180 ? -0.653 7.176 -1.130 1.00 82.38 180 LEU A O 1
ATOM 1425 N N . SER A 1 181 ? -0.670 5.006 -1.707 1.00 82.69 181 SER A N 1
ATOM 1426 C CA . SER A 1 181 ? -2.029 4.728 -1.208 1.00 82.69 181 SER A CA 1
ATOM 1427 C C . SER A 1 181 ? -2.131 4.841 0.319 1.00 82.69 181 SER A C 1
ATOM 1429 O O . SER A 1 181 ? -3.192 5.147 0.844 1.00 82.69 181 SER A O 1
ATOM 1431 N N . LEU A 1 182 ? -1.015 4.662 1.032 1.00 86.75 182 LEU A N 1
ATOM 1432 C CA . LEU A 1 182 ? -0.882 4.922 2.470 1.00 86.75 182 LEU A CA 1
ATOM 1433 C C . LEU A 1 182 ? -0.643 6.406 2.806 1.00 86.75 182 LEU A C 1
ATOM 1435 O O . LEU A 1 182 ? -0.324 6.727 3.951 1.00 86.75 182 LEU A O 1
ATOM 1439 N N . GLY A 1 183 ? -0.709 7.306 1.821 1.00 82.56 183 GLY A N 1
ATOM 1440 C CA . GLY A 1 183 ? -0.469 8.736 2.011 1.00 82.56 183 GLY A CA 1
ATOM 1441 C C . GLY A 1 183 ? 1.005 9.112 2.197 1.00 82.56 183 GLY A C 1
ATOM 1442 O O . GLY A 1 183 ? 1.301 10.208 2.675 1.00 82.56 183 GLY A O 1
ATOM 1443 N N . LEU A 1 184 ? 1.961 8.237 1.847 1.00 84.94 184 LEU A N 1
ATOM 1444 C CA . LEU A 1 184 ? 3.374 8.625 1.866 1.00 84.94 184 LEU A CA 1
ATOM 1445 C C . LEU A 1 184 ? 3.653 9.673 0.773 1.00 84.94 184 LEU A C 1
ATOM 1447 O O . LEU A 1 184 ? 3.114 9.555 -0.330 1.00 84.94 184 LEU A O 1
ATOM 1451 N N . PRO A 1 185 ? 4.531 10.665 1.020 1.00 76.62 185 PRO A N 1
ATOM 1452 C CA . PRO A 1 185 ? 4.746 11.742 0.062 1.00 76.62 185 PRO A CA 1
ATOM 1453 C C . PRO A 1 185 ? 5.291 11.233 -1.274 1.00 76.62 185 PRO A C 1
ATOM 1455 O O . PRO A 1 185 ? 6.314 10.547 -1.318 1.00 76.62 185 PRO A O 1
ATOM 1458 N N . GLY A 1 186 ? 4.670 11.654 -2.379 1.00 71.19 186 GLY A N 1
ATOM 1459 C CA . GLY A 1 186 ? 5.141 11.338 -3.734 1.00 71.19 186 GLY A CA 1
ATOM 1460 C C . GLY A 1 186 ? 6.525 11.907 -4.067 1.00 71.19 186 GLY A C 1
ATOM 1461 O O . GLY A 1 186 ? 7.176 11.443 -4.998 1.00 71.19 186 GLY A O 1
ATOM 1462 N N . SER A 1 187 ? 7.009 12.870 -3.276 1.00 72.62 187 SER A N 1
ATOM 1463 C CA . SER A 1 187 ? 8.369 13.411 -3.362 1.00 72.62 187 SER A CA 1
ATOM 1464 C C . SER A 1 187 ? 9.450 12.451 -2.850 1.00 72.62 187 SER A C 1
ATOM 1466 O O . SER A 1 187 ? 10.638 12.688 -3.073 1.00 72.62 187 SER A O 1
ATOM 1468 N N . TRP A 1 188 ? 9.078 11.379 -2.142 1.00 72.88 188 TRP A N 1
ATOM 1469 C CA . TRP A 1 188 ? 10.037 10.409 -1.621 1.00 72.88 188 TRP A CA 1
ATOM 1470 C C . TRP A 1 188 ? 10.615 9.529 -2.727 1.00 72.88 188 TRP A C 1
ATOM 1472 O O . TRP A 1 188 ? 9.955 9.174 -3.702 1.00 72.88 188 TRP A O 1
ATOM 1482 N N . THR A 1 189 ? 11.866 9.102 -2.541 1.00 75.75 189 THR A N 1
ATOM 1483 C CA . THR A 1 189 ? 12.489 8.142 -3.457 1.00 75.75 189 THR A CA 1
ATOM 1484 C C . THR A 1 189 ? 11.752 6.801 -3.419 1.00 75.75 189 THR A C 1
ATOM 1486 O O . THR A 1 189 ? 11.246 6.388 -2.372 1.00 75.75 189 THR A O 1
ATOM 1489 N N . HIS A 1 190 ? 11.747 6.063 -4.535 1.00 73.56 190 HIS A N 1
ATOM 1490 C CA . HIS A 1 190 ? 11.130 4.729 -4.581 1.00 73.56 190 HIS A CA 1
ATOM 1491 C C . HIS A 1 190 ? 11.681 3.816 -3.484 1.00 73.56 190 HIS A C 1
ATOM 1493 O O . HIS A 1 190 ? 10.919 3.152 -2.790 1.00 73.56 190 HIS A O 1
ATOM 1499 N N . THR A 1 191 ? 12.993 3.842 -3.247 1.00 76.88 191 THR A N 1
ATOM 1500 C CA . THR A 1 191 ? 13.627 3.070 -2.172 1.00 76.88 191 THR A CA 1
ATOM 1501 C C . THR A 1 191 ? 13.075 3.435 -0.794 1.00 76.88 191 THR A C 1
ATOM 1503 O O . THR A 1 191 ? 12.858 2.542 0.026 1.00 76.88 191 THR A O 1
ATOM 1506 N N . ALA A 1 192 ? 12.816 4.719 -0.528 1.00 82.12 192 ALA A N 1
ATOM 1507 C CA . ALA A 1 192 ? 12.230 5.163 0.733 1.00 82.12 192 ALA A CA 1
ATOM 1508 C C . ALA A 1 192 ? 10.775 4.693 0.886 1.00 82.12 192 ALA A C 1
ATOM 1510 O O . ALA A 1 192 ? 10.445 4.128 1.932 1.00 82.12 192 ALA A O 1
ATOM 1511 N N . LEU A 1 193 ? 9.944 4.849 -0.154 1.00 82.75 193 LEU A N 1
ATOM 1512 C CA . LEU A 1 193 ? 8.560 4.353 -0.178 1.00 82.75 193 LEU A CA 1
ATOM 1513 C C . LEU A 1 193 ? 8.519 2.840 0.073 1.00 82.75 193 LEU A C 1
ATOM 1515 O O . LEU A 1 193 ? 7.932 2.386 1.058 1.00 82.75 193 LEU A O 1
ATOM 1519 N N . ARG A 1 194 ? 9.251 2.066 -0.740 1.00 88.50 194 ARG A N 1
ATOM 1520 C CA . ARG A 1 194 ? 9.365 0.606 -0.609 1.00 88.50 194 ARG A CA 1
ATOM 1521 C C . ARG A 1 194 ? 9.807 0.204 0.793 1.00 88.50 194 ARG A C 1
ATOM 1523 O O . ARG A 1 194 ? 9.215 -0.688 1.392 1.00 88.50 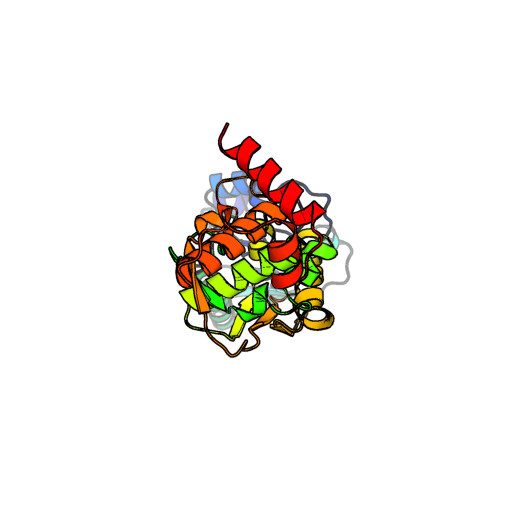194 ARG A O 1
ATOM 1530 N N . ARG A 1 195 ? 10.828 0.869 1.349 1.00 92.94 195 ARG A N 1
ATOM 1531 C CA . ARG A 1 195 ? 11.346 0.569 2.693 1.00 92.94 195 ARG A CA 1
ATOM 1532 C C . ARG A 1 195 ? 10.276 0.753 3.769 1.00 92.94 195 ARG A C 1
ATOM 1534 O O . ARG A 1 195 ? 10.251 -0.039 4.710 1.00 92.94 195 ARG A O 1
ATOM 1541 N N . GLN A 1 196 ? 9.407 1.762 3.669 1.00 94.44 196 GLN A N 1
ATOM 1542 C CA . GLN A 1 196 ? 8.307 1.910 4.628 1.00 94.44 196 GLN A CA 1
ATOM 1543 C C . GLN A 1 196 ? 7.298 0.778 4.520 1.00 94.44 196 GLN A C 1
ATOM 1545 O O . GLN A 1 196 ? 6.979 0.175 5.542 1.00 94.44 196 GLN A O 1
ATOM 1550 N N . VAL A 1 197 ? 6.842 0.473 3.303 1.00 94.69 197 VAL A N 1
ATOM 1551 C CA . VAL A 1 197 ? 5.833 -0.571 3.080 1.00 94.69 197 VAL A CA 1
ATOM 1552 C C . VAL A 1 197 ? 6.364 -1.933 3.510 1.00 94.69 197 VAL A C 1
ATOM 1554 O O . VAL A 1 197 ? 5.692 -2.636 4.253 1.00 94.69 197 VAL A O 1
ATOM 1557 N N . ILE A 1 198 ? 7.611 -2.270 3.164 1.00 95.94 198 ILE A N 1
ATOM 1558 C CA . ILE A 1 198 ? 8.266 -3.511 3.606 1.00 95.94 198 ILE A CA 1
ATOM 1559 C C . ILE A 1 198 ? 8.301 -3.603 5.136 1.00 95.94 198 ILE A C 1
ATOM 1561 O O . ILE A 1 198 ? 8.054 -4.673 5.686 1.00 95.94 198 ILE A O 1
ATOM 1565 N N . ARG A 1 199 ? 8.601 -2.504 5.845 1.00 96.75 199 ARG A N 1
ATOM 1566 C CA . ARG A 1 199 ? 8.585 -2.508 7.317 1.00 96.75 199 ARG A CA 1
ATOM 1567 C C . ARG A 1 199 ? 7.191 -2.789 7.867 1.00 96.75 199 ARG A C 1
ATOM 1569 O O . ARG A 1 199 ? 7.089 -3.579 8.798 1.00 96.75 199 ARG A O 1
ATOM 1576 N N . SER A 1 200 ? 6.152 -2.177 7.306 1.00 96.94 200 SER A N 1
ATOM 1577 C CA . SER A 1 200 ? 4.770 -2.418 7.731 1.00 96.94 200 SER A CA 1
ATOM 1578 C C . SER A 1 200 ? 4.309 -3.847 7.408 1.00 96.94 200 SER A C 1
ATOM 1580 O O . SER A 1 200 ? 3.779 -4.510 8.291 1.00 96.94 200 SER A O 1
ATOM 1582 N N . LEU A 1 201 ? 4.608 -4.369 6.211 1.00 97.88 201 LEU A N 1
ATOM 1583 C CA . LEU A 1 201 ? 4.320 -5.760 5.829 1.00 97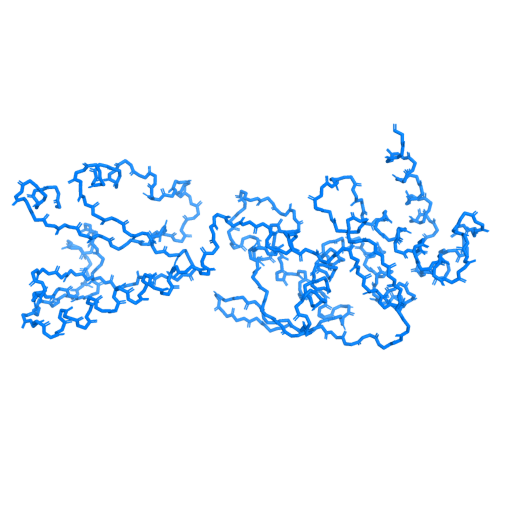.88 201 LEU A CA 1
ATOM 1584 C C . LEU A 1 201 ? 4.986 -6.759 6.784 1.00 97.88 201 LEU A C 1
ATOM 1586 O O . LEU A 1 201 ? 4.329 -7.658 7.290 1.00 97.88 201 LEU A O 1
ATOM 1590 N N . LYS A 1 202 ? 6.270 -6.556 7.114 1.00 97.94 202 LYS A N 1
ATOM 1591 C CA . LYS A 1 202 ? 6.975 -7.397 8.095 1.00 97.94 202 LYS A CA 1
ATOM 1592 C C . LYS A 1 202 ? 6.329 -7.374 9.477 1.00 97.94 202 LYS A C 1
ATOM 1594 O O . LYS A 1 202 ? 6.404 -8.370 10.186 1.00 97.94 202 LYS A O 1
ATOM 1599 N N . ARG A 1 203 ? 5.743 -6.247 9.896 1.00 96.88 203 ARG A N 1
ATOM 1600 C CA . ARG A 1 203 ? 5.018 -6.165 11.174 1.00 96.88 203 ARG A CA 1
ATOM 1601 C C . ARG A 1 203 ? 3.691 -6.914 11.109 1.00 96.88 203 ARG A C 1
ATOM 1603 O O . ARG A 1 203 ? 3.396 -7.641 12.050 1.00 96.88 203 ARG A O 1
ATOM 1610 N N . LEU A 1 204 ? 2.924 -6.752 10.028 1.00 97.69 204 LEU A N 1
ATOM 1611 C CA . LEU A 1 204 ? 1.668 -7.482 9.818 1.00 97.69 204 LEU A CA 1
ATOM 1612 C C . LEU A 1 204 ? 1.871 -8.997 9.856 1.00 97.69 204 LEU A C 1
ATOM 1614 O O . LEU A 1 204 ? 1.091 -9.686 10.505 1.00 97.69 204 LEU A O 1
ATOM 1618 N N . ASP A 1 205 ? 2.957 -9.471 9.256 1.00 97.25 205 ASP A N 1
ATOM 1619 C CA . ASP A 1 205 ? 3.374 -10.872 9.279 1.00 97.25 205 ASP A CA 1
ATOM 1620 C C . ASP A 1 205 ? 3.869 -11.309 10.673 1.00 97.25 205 ASP A C 1
ATOM 1622 O O . ASP A 1 205 ? 3.206 -12.054 11.392 1.00 97.25 205 ASP A O 1
ATOM 1626 N N . SER A 1 206 ? 4.989 -10.751 11.143 1.00 95.56 206 SER A N 1
ATOM 1627 C CA . SER A 1 206 ? 5.665 -11.264 12.348 1.00 95.56 206 SER A CA 1
ATOM 1628 C C . SER A 1 206 ? 5.004 -10.917 13.685 1.00 95.56 206 SER A C 1
ATOM 1630 O O . SER A 1 206 ? 5.185 -11.647 14.657 1.00 95.56 206 SER A O 1
ATOM 1632 N N . ARG A 1 207 ? 4.311 -9.775 13.787 1.00 95.56 207 ARG A N 1
ATOM 1633 C CA . ARG A 1 207 ? 3.782 -9.259 15.064 1.00 95.56 207 ARG A CA 1
ATOM 1634 C C . ARG A 1 207 ? 2.286 -9.485 15.209 1.00 95.56 207 ARG A C 1
ATOM 1636 O O . ARG A 1 207 ? 1.822 -9.669 16.336 1.00 95.56 207 ARG A O 1
ATOM 1643 N N . TYR A 1 208 ? 1.555 -9.385 14.103 1.00 95.75 208 TYR A N 1
ATOM 1644 C CA . TYR A 1 208 ? 0.096 -9.446 14.090 1.00 95.75 208 TYR A CA 1
ATOM 1645 C C . TYR A 1 208 ? -0.434 -10.742 13.465 1.00 95.75 208 TYR A C 1
ATOM 1647 O O . TYR A 1 208 ? -1.590 -11.062 13.703 1.00 95.75 208 TYR A O 1
ATOM 1655 N N . HIS A 1 209 ? 0.396 -11.501 12.735 1.00 95.19 209 HIS A N 1
ATOM 1656 C CA . HIS A 1 209 ? 0.039 -12.777 12.099 1.00 95.19 209 HIS A CA 1
ATOM 1657 C C . HIS A 1 209 ? -1.192 -12.698 11.185 1.00 95.19 209 HIS A C 1
ATOM 1659 O O . HIS A 1 209 ? -1.941 -13.659 11.038 1.00 95.19 209 HIS A O 1
ATOM 1665 N N . LEU A 1 210 ? -1.404 -11.528 10.580 1.00 96.62 210 LEU A N 1
ATOM 1666 C CA . LEU A 1 210 ? -2.558 -11.245 9.725 1.00 96.62 210 LEU A CA 1
ATOM 1667 C C . LEU A 1 210 ? -2.300 -11.553 8.248 1.00 96.62 210 LEU A C 1
ATOM 1669 O O . LEU A 1 210 ? -3.244 -11.594 7.459 1.00 96.62 210 LEU A O 1
ATOM 1673 N N . ILE A 1 211 ? -1.030 -11.711 7.872 1.00 97.62 211 ILE A N 1
ATOM 1674 C CA . ILE A 1 211 ? -0.599 -12.027 6.512 1.00 97.62 211 ILE A CA 1
ATOM 1675 C C . ILE A 1 211 ? 0.618 -12.951 6.545 1.00 97.62 211 ILE A C 1
ATOM 1677 O O . ILE A 1 211 ? 1.422 -12.849 7.467 1.00 97.62 211 ILE A O 1
ATOM 1681 N N . ASP A 1 212 ? 0.828 -13.708 5.473 1.00 97.56 212 ASP A N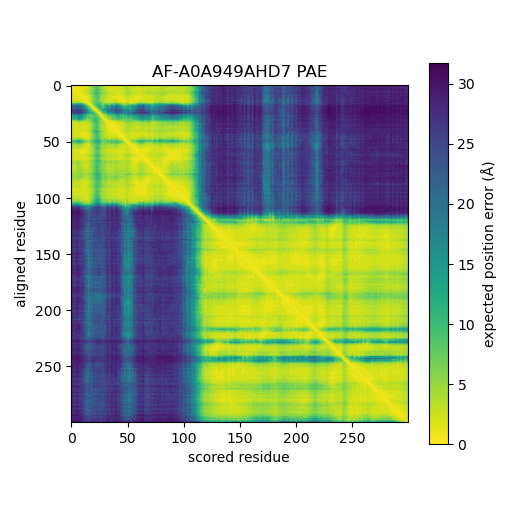 1
ATOM 1682 C CA . ASP A 1 212 ? 2.129 -14.262 5.099 1.00 97.56 212 ASP A CA 1
ATOM 1683 C C . ASP A 1 212 ? 2.713 -13.431 3.948 1.00 97.56 212 ASP A C 1
ATOM 1685 O O . ASP A 1 212 ? 2.042 -13.183 2.941 1.00 97.56 212 ASP A O 1
ATOM 1689 N N . VAL A 1 213 ? 3.979 -13.008 4.050 1.00 96.88 213 VAL A N 1
ATOM 1690 C CA . VAL A 1 213 ? 4.622 -12.180 3.014 1.00 96.88 213 VAL A CA 1
ATOM 1691 C C . VAL A 1 213 ? 5.932 -12.773 2.499 1.00 96.88 213 VAL A C 1
ATOM 1693 O O . VAL A 1 213 ? 6.827 -13.147 3.255 1.00 96.88 213 VAL A O 1
ATOM 1696 N N . LYS A 1 214 ? 6.091 -12.794 1.172 1.00 94.12 214 LYS A N 1
ATOM 1697 C CA . LYS A 1 214 ? 7.335 -13.173 0.490 1.00 94.12 214 LYS A CA 1
ATOM 1698 C C . LYS A 1 214 ? 7.922 -11.983 -0.252 1.00 94.12 214 LYS A C 1
ATOM 1700 O O . LYS A 1 214 ? 7.281 -11.371 -1.106 1.00 94.12 214 LYS A O 1
ATOM 1705 N N . PHE A 1 215 ? 9.180 -11.679 0.052 1.00 89.94 215 PHE A N 1
ATOM 1706 C CA . PHE A 1 215 ? 9.929 -10.609 -0.598 1.00 89.94 215 PHE A CA 1
ATOM 1707 C C . PHE A 1 215 ? 10.877 -11.168 -1.655 1.00 89.94 215 PHE A C 1
ATOM 1709 O O . PHE A 1 215 ? 11.570 -12.157 -1.432 1.00 89.94 215 PHE A O 1
ATOM 1716 N N . PHE A 1 216 ? 10.962 -10.468 -2.781 1.00 79.44 216 PHE A N 1
ATOM 1717 C CA . PHE A 1 216 ? 11.839 -10.808 -3.894 1.00 79.44 216 PHE A CA 1
ATOM 1718 C C . PHE A 1 216 ? 12.765 -9.626 -4.190 1.00 79.44 216 PHE A C 1
ATOM 1720 O O . PHE A 1 216 ? 12.356 -8.463 -4.113 1.00 79.44 216 PHE A O 1
ATOM 1727 N N . HIS A 1 217 ? 14.025 -9.900 -4.531 1.00 75.31 217 HIS A N 1
ATOM 1728 C CA . HIS A 1 217 ? 14.990 -8.838 -4.808 1.00 75.31 217 HIS A CA 1
ATOM 1729 C C . HIS A 1 217 ? 14.532 -7.980 -6.000 1.00 75.31 217 HIS A C 1
ATOM 1731 O O . HIS A 1 217 ? 14.259 -8.504 -7.078 1.00 75.31 217 HIS A O 1
ATOM 1737 N N . GLY A 1 218 ? 14.405 -6.666 -5.788 1.00 66.75 218 GLY A N 1
ATOM 1738 C CA . GLY A 1 218 ? 14.001 -5.704 -6.822 1.00 66.75 218 GLY A CA 1
ATOM 1739 C C . GLY A 1 218 ? 12.560 -5.833 -7.338 1.00 66.75 218 GLY A C 1
ATOM 1740 O O . GLY A 1 218 ? 12.209 -5.145 -8.290 1.00 66.75 218 GLY A O 1
ATOM 1741 N N . ARG A 1 219 ? 11.720 -6.687 -6.741 1.00 72.88 219 ARG A N 1
ATOM 1742 C CA . ARG A 1 219 ? 10.347 -6.960 -7.201 1.00 72.88 219 ARG A CA 1
ATOM 1743 C C . ARG A 1 219 ? 9.309 -6.653 -6.122 1.00 72.88 219 ARG A C 1
ATOM 1745 O O . ARG A 1 219 ? 9.655 -6.354 -4.978 1.00 72.88 219 ARG A O 1
ATOM 1752 N N . ASP A 1 220 ? 8.045 -6.683 -6.514 1.00 82.25 220 ASP A N 1
ATOM 1753 C CA . ASP A 1 220 ? 6.896 -6.557 -5.617 1.00 82.25 220 ASP A CA 1
ATOM 1754 C C . ASP A 1 220 ? 6.823 -7.723 -4.626 1.00 82.25 220 ASP A C 1
ATOM 1756 O O . ASP A 1 220 ? 7.392 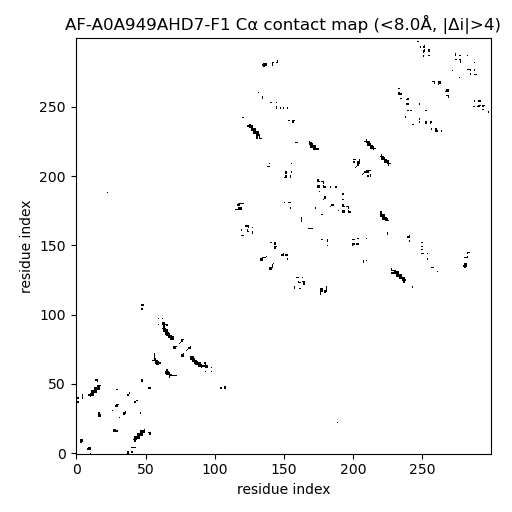-8.791 -4.868 1.00 82.25 220 ASP A O 1
ATOM 1760 N N . ALA A 1 221 ? 6.160 -7.502 -3.490 1.00 85.56 221 ALA A N 1
ATOM 1761 C CA . ALA A 1 221 ? 5.987 -8.534 -2.472 1.00 85.56 221 ALA A CA 1
ATOM 1762 C C . ALA A 1 221 ? 4.775 -9.407 -2.813 1.00 85.56 221 ALA A C 1
ATOM 1764 O O . ALA A 1 221 ? 3.755 -8.886 -3.243 1.00 85.56 221 ALA A O 1
ATOM 1765 N N . GLU A 1 222 ? 4.867 -10.717 -2.618 1.00 90.06 222 GLU A N 1
ATOM 1766 C CA . GLU A 1 222 ? 3.694 -11.597 -2.657 1.00 90.06 222 GLU A CA 1
ATOM 1767 C C . GLU A 1 222 ? 3.107 -11.659 -1.246 1.00 90.06 222 GLU A C 1
ATOM 1769 O O . GLU A 1 222 ? 3.840 -11.929 -0.294 1.00 90.06 222 GLU A O 1
ATOM 1774 N N . VAL A 1 223 ? 1.815 -11.380 -1.115 1.00 94.00 223 VAL A N 1
ATOM 1775 C CA . VAL A 1 223 ? 1.079 -11.389 0.152 1.00 94.00 223 VAL A CA 1
ATOM 1776 C C . VAL A 1 223 ? -0.030 -12.429 0.066 1.00 94.00 223 VAL A C 1
ATOM 1778 O O . VAL A 1 223 ? -0.696 -12.541 -0.963 1.00 94.00 223 VAL A O 1
ATOM 1781 N N . LEU A 1 224 ? -0.206 -13.182 1.145 1.00 96.31 224 LEU A N 1
ATOM 1782 C CA . LEU A 1 224 ? -1.357 -14.033 1.414 1.00 96.31 224 LEU A CA 1
ATOM 1783 C C . LEU A 1 224 ? -2.027 -13.511 2.690 1.00 96.31 224 LEU A C 1
ATOM 1785 O O . LEU A 1 224 ? -1.346 -13.363 3.701 1.00 96.31 224 LEU A O 1
ATOM 1789 N N . LEU A 1 225 ? -3.322 -13.200 2.648 1.00 95.50 225 LEU A N 1
ATOM 1790 C CA . LEU A 1 225 ? -4.084 -12.874 3.854 1.00 95.50 225 LEU A CA 1
ATOM 1791 C C . LEU A 1 225 ? -4.329 -14.144 4.671 1.00 95.50 225 LEU A C 1
ATOM 1793 O O . LEU A 1 225 ? -4.707 -15.178 4.118 1.00 95.50 225 LEU A O 1
ATOM 1797 N N . THR A 1 226 ? -4.118 -14.059 5.982 1.00 93.44 226 THR A N 1
ATOM 1798 C CA . THR A 1 226 ? -4.452 -15.150 6.898 1.00 93.44 226 THR A CA 1
ATOM 1799 C C . THR A 1 226 ? -5.959 -15.174 7.119 1.00 93.44 226 THR A C 1
ATOM 1801 O O . THR A 1 226 ? -6.570 -14.127 7.345 1.00 93.44 226 THR A O 1
ATOM 1804 N N . ASP A 1 227 ? -6.552 -16.366 7.091 1.00 83.19 227 ASP A N 1
ATOM 1805 C CA . ASP A 1 227 ? -7.963 -16.535 7.418 1.00 83.19 227 ASP A CA 1
ATOM 1806 C C . ASP A 1 227 ? -8.210 -16.195 8.897 1.00 83.19 227 ASP A C 1
ATOM 1808 O O . ASP A 1 227 ? -7.461 -16.610 9.786 1.00 83.19 227 ASP A O 1
ATOM 1812 N N . THR A 1 228 ? -9.254 -15.413 9.156 1.00 78.56 228 THR A N 1
ATOM 1813 C CA . THR A 1 228 ? -9.685 -15.046 10.512 1.00 78.56 228 THR A CA 1
ATOM 1814 C C . THR A 1 228 ? -11.093 -15.597 10.697 1.00 78.56 228 THR A C 1
ATOM 1816 O O . THR A 1 228 ? -12.066 -14.939 10.327 1.00 78.56 228 THR A O 1
ATOM 1819 N N . PRO A 1 229 ? -11.215 -16.839 11.199 1.00 69.62 229 PRO A N 1
ATOM 1820 C CA . PRO A 1 229 ? -12.489 -17.535 11.227 1.00 69.62 229 PRO A CA 1
ATOM 1821 C C . PRO A 1 229 ? -13.465 -16.832 12.169 1.00 69.62 229 PRO A C 1
ATOM 1823 O O . PRO A 1 229 ? -13.098 -16.433 13.275 1.00 69.62 229 PRO A O 1
ATOM 1826 N N . GLY A 1 230 ? -14.724 -16.732 11.753 1.00 78.06 230 GLY A N 1
ATOM 1827 C CA . GLY A 1 230 ? -15.798 -16.212 12.590 1.00 78.06 230 GLY A CA 1
ATOM 1828 C C . GLY A 1 230 ? -16.828 -15.408 11.815 1.00 78.06 230 GLY A C 1
ATOM 1829 O O . GLY A 1 230 ? -16.817 -15.342 10.587 1.00 78.06 230 GLY A O 1
ATOM 1830 N N . GLU A 1 231 ? -17.738 -14.802 12.56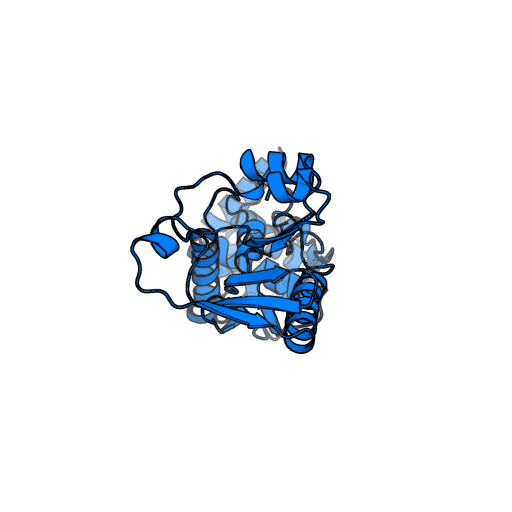6 1.00 91.88 231 GLU A N 1
ATOM 1831 C CA . GLU A 1 231 ? -18.685 -13.831 12.033 1.00 91.88 231 GLU A CA 1
ATOM 1832 C C . GLU A 1 231 ? -17.957 -12.565 11.565 1.00 91.88 231 GLU A C 1
ATOM 1834 O O . GLU A 1 231 ? -16.902 -12.189 12.087 1.00 91.88 231 GLU A O 1
ATOM 1839 N N . ALA A 1 232 ? -18.553 -11.883 10.595 1.00 95.06 232 ALA A N 1
ATOM 1840 C CA . ALA A 1 232 ? -18.069 -10.621 10.068 1.00 95.06 232 ALA A CA 1
ATOM 1841 C C . ALA A 1 232 ? -19.227 -9.630 9.963 1.00 95.06 232 ALA A C 1
ATOM 1843 O O . ALA A 1 232 ? -20.376 -10.037 9.823 1.00 95.06 232 ALA A O 1
ATOM 1844 N N . PHE A 1 233 ? -18.903 -8.344 10.009 1.00 96.31 233 PHE A N 1
ATOM 1845 C CA . PHE A 1 233 ? -19.846 -7.243 9.821 1.00 96.31 233 PHE A CA 1
ATOM 1846 C C . PHE A 1 233 ? -19.397 -6.386 8.637 1.00 96.31 233 PHE A C 1
ATOM 1848 O O . PHE A 1 233 ? -18.253 -6.483 8.182 1.00 96.31 233 PHE A O 1
ATOM 1855 N N . THR A 1 234 ? -20.285 -5.545 8.117 1.00 96.44 234 THR A N 1
ATOM 1856 C CA . THR A 1 234 ? -19.980 -4.679 6.971 1.00 96.44 234 THR A CA 1
ATOM 1857 C C . THR A 1 234 ? -19.865 -3.220 7.379 1.00 96.44 234 THR A C 1
ATOM 1859 O O . THR A 1 234 ? -20.647 -2.739 8.190 1.00 96.44 234 THR A O 1
ATOM 1862 N N . ILE A 1 235 ? -18.932 -2.497 6.766 1.00 95.69 235 ILE A N 1
ATOM 1863 C CA . ILE A 1 235 ? -18.726 -1.060 6.981 1.00 95.69 235 ILE A CA 1
ATOM 1864 C C . ILE A 1 235 ? -18.421 -0.360 5.655 1.00 95.69 235 ILE A C 1
ATOM 1866 O O . ILE A 1 235 ? -17.861 -0.966 4.743 1.00 95.69 235 ILE A O 1
ATOM 1870 N N . SER A 1 236 ? -18.779 0.918 5.531 1.00 92.50 236 SER A N 1
ATOM 1871 C CA . SER A 1 236 ? -18.394 1.737 4.376 1.00 92.50 236 SER A CA 1
ATOM 1872 C C . SER A 1 236 ? -16.872 1.897 4.294 1.00 92.50 236 SER A C 1
ATOM 1874 O O . SER A 1 236 ? -16.225 2.263 5.278 1.00 92.50 236 SER A O 1
ATOM 1876 N N . SER A 1 237 ? -16.293 1.662 3.115 1.00 89.06 237 SER A N 1
ATOM 1877 C CA . SER A 1 237 ? -14.844 1.798 2.906 1.00 89.06 237 SER A CA 1
ATOM 1878 C C . SER A 1 237 ? -14.350 3.221 3.146 1.00 89.06 237 SER A C 1
ATOM 1880 O O . SER A 1 237 ? -13.287 3.408 3.739 1.00 89.06 237 SER A O 1
ATOM 1882 N N . ASP A 1 238 ? -15.137 4.220 2.744 1.00 85.38 238 ASP A N 1
ATOM 1883 C CA . ASP A 1 238 ? -14.782 5.639 2.864 1.00 85.38 238 ASP A CA 1
ATOM 1884 C C . ASP A 1 238 ? -14.717 6.105 4.327 1.00 85.38 238 ASP A C 1
ATOM 1886 O O . ASP A 1 238 ? -14.026 7.072 4.645 1.00 85.38 238 ASP A O 1
ATOM 1890 N N . SER A 1 239 ? -15.386 5.392 5.240 1.00 86.00 239 SER A N 1
ATOM 1891 C CA . SER A 1 239 ? -15.359 5.692 6.675 1.00 86.00 239 SER A CA 1
ATOM 1892 C C . SER A 1 239 ? -14.054 5.264 7.351 1.00 86.00 239 SER A C 1
ATOM 1894 O O . SER A 1 239 ? -13.736 5.761 8.428 1.00 86.00 239 SER A O 1
ATOM 1896 N N . ILE A 1 240 ? -13.289 4.341 6.756 1.00 87.94 240 ILE A N 1
ATOM 1897 C CA . ILE A 1 240 ? -12.105 3.745 7.401 1.00 87.94 240 ILE A CA 1
ATOM 1898 C C . ILE A 1 240 ? -10.826 3.804 6.559 1.00 87.94 240 ILE A C 1
ATOM 1900 O O . ILE A 1 240 ? -9.728 3.717 7.116 1.00 87.94 240 ILE A O 1
ATOM 1904 N N . ILE A 1 241 ? -10.930 4.008 5.245 1.00 84.62 241 ILE A N 1
ATOM 1905 C CA . ILE A 1 241 ? -9.783 4.192 4.353 1.00 84.62 241 ILE A CA 1
ATOM 1906 C C . ILE A 1 241 ? -9.684 5.678 3.978 1.00 84.62 241 ILE A C 1
ATOM 1908 O O . ILE A 1 241 ? -10.611 6.228 3.389 1.00 84.62 241 ILE A O 1
ATOM 1912 N N . PRO A 1 242 ? -8.562 6.354 4.289 1.00 66.19 242 PRO A N 1
ATOM 1913 C CA . PRO A 1 242 ? -8.413 7.787 4.074 1.00 66.19 242 PRO A CA 1
ATOM 1914 C C . PRO A 1 242 ? -8.120 8.074 2.596 1.00 66.19 242 PRO A C 1
ATOM 1916 O O . PRO A 1 242 ? -6.976 8.287 2.205 1.00 66.19 242 PRO A O 1
ATOM 1919 N N . THR A 1 243 ? -9.149 8.055 1.754 1.00 58.88 243 THR A N 1
ATOM 1920 C CA . THR A 1 243 ? -9.039 8.457 0.343 1.00 58.88 243 THR A CA 1
ATOM 1921 C C . THR A 1 243 ? -9.256 9.960 0.167 1.00 58.88 243 THR A C 1
ATOM 1923 O O . THR A 1 243 ? -8.657 10.562 -0.721 1.00 58.88 243 THR A O 1
ATOM 1926 N N . GLN A 1 244 ? -10.080 10.573 1.031 1.00 51.53 244 GLN A N 1
ATOM 1927 C CA . GLN A 1 244 ? -10.536 11.964 0.886 1.00 51.53 244 GLN A CA 1
ATOM 1928 C C . GLN A 1 244 ? -10.532 12.787 2.189 1.00 51.53 244 GLN A C 1
ATOM 1930 O O . GLN A 1 244 ? -10.639 14.009 2.121 1.00 51.53 244 GLN A O 1
ATOM 1935 N N . ASN A 1 245 ? -10.369 12.162 3.366 1.00 60.62 245 ASN A N 1
ATOM 1936 C CA . ASN A 1 245 ? -10.408 12.861 4.656 1.00 60.62 245 ASN A CA 1
ATOM 1937 C C . ASN A 1 245 ? -9.056 12.785 5.406 1.00 60.62 245 ASN A C 1
ATOM 1939 O O . ASN A 1 245 ? -8.756 11.760 6.028 1.00 60.62 245 ASN A O 1
ATOM 1943 N N . PRO A 1 246 ? -8.233 13.853 5.388 1.00 62.44 246 PRO A N 1
ATOM 1944 C CA . PRO A 1 246 ? -6.938 13.878 6.073 1.00 62.44 246 PRO A CA 1
ATOM 1945 C C . PRO A 1 246 ? -7.050 13.908 7.607 1.00 62.44 246 PRO A C 1
ATOM 1947 O O . PRO A 1 246 ? -6.042 13.705 8.281 1.00 62.44 246 PRO A O 1
ATOM 1950 N N . GLN A 1 247 ? -8.243 14.143 8.16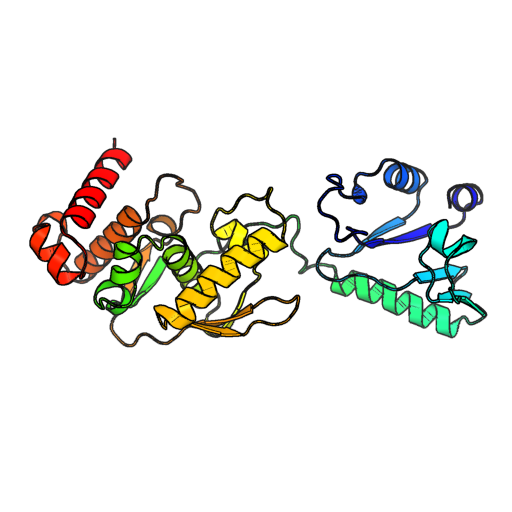3 1.00 72.94 247 GLN A N 1
ATOM 1951 C CA . GLN A 1 247 ? -8.488 14.185 9.608 1.00 72.94 247 GLN A CA 1
ATOM 1952 C C . GLN A 1 247 ? -8.855 12.814 10.199 1.00 72.94 247 GLN A C 1
ATOM 1954 O O . GLN A 1 247 ? -8.989 12.681 11.412 1.00 72.94 247 GLN A O 1
ATOM 1959 N N . LEU A 1 248 ? -8.978 11.770 9.371 1.00 85.25 248 LEU A N 1
ATOM 1960 C CA . LEU A 1 248 ? -9.363 10.433 9.818 1.00 85.25 248 LEU A CA 1
ATOM 1961 C C . LEU A 1 248 ? -8.238 9.760 10.632 1.00 85.25 248 LEU A C 1
ATOM 1963 O O . LEU A 1 248 ? -7.382 9.045 10.095 1.00 85.25 248 LEU A O 1
ATOM 1967 N N . THR A 1 249 ? -8.234 9.988 11.948 1.00 89.19 249 THR A N 1
ATOM 1968 C CA . THR A 1 249 ? -7.231 9.435 12.868 1.00 89.19 249 THR A CA 1
ATOM 1969 C C . THR A 1 249 ? -7.376 7.918 13.022 1.00 89.19 249 THR A C 1
ATOM 1971 O O . THR A 1 249 ? -8.440 7.336 12.826 1.00 89.19 249 THR A O 1
ATOM 1974 N N . MET A 1 250 ? -6.299 7.242 13.435 1.00 90.81 250 MET A N 1
ATOM 1975 C CA . MET A 1 250 ? -6.325 5.799 13.727 1.00 90.81 250 MET A CA 1
ATOM 1976 C C . MET A 1 250 ? -7.390 5.436 14.782 1.00 90.81 250 MET A C 1
ATOM 1978 O O . MET A 1 250 ? -7.996 4.370 14.712 1.00 90.81 250 MET A O 1
ATOM 1982 N N . ARG A 1 251 ? -7.622 6.327 15.755 1.00 92.12 251 ARG A N 1
ATOM 1983 C CA . ARG A 1 251 ? -8.624 6.136 16.809 1.00 92.12 251 ARG A CA 1
ATOM 1984 C C . ARG A 1 251 ? -10.043 6.306 16.277 1.00 92.12 251 ARG A C 1
ATOM 1986 O O . ARG A 1 251 ? -10.884 5.480 16.608 1.00 92.12 251 ARG A O 1
ATOM 1993 N N . LEU A 1 252 ? -10.274 7.288 15.403 1.00 92.56 252 LEU A N 1
ATOM 1994 C CA . LEU A 1 252 ? -11.552 7.457 14.708 1.00 92.56 252 LEU A CA 1
ATOM 1995 C C . LEU A 1 252 ? -11.909 6.244 13.852 1.00 92.56 252 LEU A C 1
ATOM 1997 O O . LEU A 1 252 ? -13.013 5.724 13.967 1.00 92.56 252 LEU A O 1
ATOM 2001 N N . LYS A 1 253 ? -10.956 5.718 13.070 1.00 93.62 253 LYS A N 1
ATOM 2002 C CA . LYS A 1 253 ? -11.166 4.482 12.292 1.00 93.62 253 LYS A CA 1
ATOM 2003 C C . LYS A 1 253 ? -11.606 3.330 13.186 1.00 93.62 253 LYS A C 1
ATOM 2005 O O . LYS A 1 253 ? -12.535 2.603 12.855 1.00 93.62 253 LYS A O 1
ATOM 2010 N N . PHE A 1 254 ? -10.941 3.170 14.329 1.00 95.38 254 PHE A N 1
ATOM 2011 C CA . PHE A 1 254 ? -11.283 2.124 15.285 1.00 95.38 254 PHE A CA 1
ATOM 2012 C C . PHE A 1 254 ? -12.658 2.343 15.923 1.00 95.38 254 PHE A C 1
ATOM 2014 O O . PHE A 1 254 ? -13.397 1.381 16.102 1.00 95.38 254 PHE A O 1
ATOM 2021 N N . LEU A 1 255 ? -13.030 3.591 16.212 1.00 95.44 255 LEU A N 1
ATOM 2022 C CA . LEU A 1 255 ? -14.355 3.933 16.721 1.00 95.44 255 LEU A CA 1
ATOM 2023 C C . LEU A 1 255 ? -15.455 3.636 15.696 1.00 95.44 255 LEU A C 1
ATOM 2025 O O . LEU A 1 255 ? -16.460 3.040 16.064 1.00 95.44 255 LEU A O 1
ATOM 2029 N N . PHE A 1 256 ? -15.256 3.977 14.420 1.00 95.44 256 PHE A N 1
ATOM 2030 C CA . PHE A 1 256 ? -16.209 3.646 13.356 1.00 95.44 256 PHE A CA 1
ATOM 2031 C C . PHE A 1 256 ? -16.359 2.137 13.165 1.00 95.44 256 PHE A C 1
ATOM 2033 O O . PHE A 1 256 ? -17.476 1.651 13.028 1.00 95.44 256 PHE A O 1
ATOM 2040 N N . LEU A 1 257 ? -15.258 1.383 13.245 1.00 96.69 257 LEU A N 1
ATOM 2041 C CA . LEU A 1 257 ? -15.301 -0.079 13.243 1.00 96.69 257 LEU A CA 1
ATOM 2042 C C . LEU A 1 257 ? -16.114 -0.626 14.430 1.00 96.69 257 LEU A C 1
ATOM 2044 O O . LEU A 1 257 ? -16.931 -1.521 14.238 1.00 96.69 257 LEU A O 1
ATOM 2048 N N . ILE A 1 258 ? -15.917 -0.086 15.639 1.00 96.81 258 ILE A N 1
ATOM 2049 C CA . ILE A 1 258 ? -16.704 -0.463 16.824 1.00 96.81 258 ILE A CA 1
ATOM 2050 C C . ILE A 1 258 ? -18.185 -0.133 16.622 1.00 96.81 258 ILE A C 1
ATOM 2052 O O . ILE A 1 258 ? -19.027 -0.984 16.887 1.00 96.81 258 ILE A O 1
ATOM 2056 N N . ARG A 1 259 ? -18.500 1.079 16.150 1.00 96.56 259 ARG A N 1
ATOM 2057 C CA . ARG A 1 259 ? -19.876 1.529 15.911 1.00 96.56 259 ARG A CA 1
ATOM 2058 C C . ARG A 1 259 ? -20.593 0.591 14.939 1.00 96.56 259 ARG A C 1
ATOM 2060 O O . ARG A 1 259 ? -21.638 0.067 15.296 1.00 96.56 259 ARG A O 1
ATOM 2067 N N . SER A 1 260 ? -19.997 0.297 13.782 1.00 96.88 260 SER A N 1
ATOM 2068 C CA . SER A 1 260 ? -20.612 -0.601 12.793 1.00 96.88 260 SER A CA 1
ATOM 2069 C C . SER A 1 260 ? -20.767 -2.042 13.285 1.00 96.88 260 SER A C 1
ATOM 2071 O O . SER A 1 260 ? -21.721 -2.709 12.901 1.00 96.88 260 SER A O 1
ATOM 2073 N N . LEU A 1 261 ? -19.865 -2.535 14.141 1.00 96.94 261 LEU A N 1
ATOM 2074 C CA . LEU A 1 261 ? -20.036 -3.844 14.776 1.00 96.94 261 LEU A CA 1
ATOM 2075 C C . LEU A 1 261 ? -21.210 -3.850 15.767 1.00 96.94 261 LEU A C 1
ATOM 2077 O O . LEU A 1 261 ? -21.995 -4.789 15.773 1.00 96.94 261 LEU A O 1
ATOM 2081 N N . LEU A 1 262 ? -21.337 -2.820 16.603 1.00 96.62 262 LEU A N 1
ATOM 2082 C CA . LEU A 1 262 ? -22.438 -2.735 17.566 1.00 96.62 262 LEU A CA 1
ATOM 2083 C C . LEU A 1 262 ? -23.789 -2.586 16.857 1.00 96.62 262 LEU A C 1
ATOM 2085 O O . LEU A 1 262 ? -24.743 -3.257 17.231 1.00 96.62 262 LEU A O 1
ATOM 2089 N N . GLU A 1 263 ? -23.849 -1.794 15.785 1.00 95.81 263 GLU A N 1
ATOM 2090 C CA . GLU A 1 263 ? -25.043 -1.660 14.943 1.00 95.81 263 GLU A CA 1
ATOM 2091 C C . GLU A 1 263 ? -25.469 -3.005 14.323 1.00 95.81 263 GLU A C 1
ATOM 2093 O O . GLU A 1 263 ? -26.658 -3.325 14.331 1.00 95.81 263 GLU A O 1
ATOM 2098 N N . ASP A 1 264 ? -24.515 -3.817 13.844 1.00 95.38 264 ASP A N 1
ATOM 2099 C CA . ASP A 1 264 ? -24.757 -5.188 13.349 1.00 95.38 264 ASP A CA 1
ATOM 2100 C C . ASP A 1 264 ? -25.333 -6.111 14.440 1.00 95.38 264 ASP A C 1
ATOM 2102 O O . ASP A 1 264 ? -26.143 -6.994 14.163 1.00 95.38 264 ASP A O 1
ATOM 2106 N N . GLU A 1 265 ? -24.971 -5.870 15.699 1.00 94.81 265 GLU A N 1
ATOM 2107 C CA . GLU A 1 265 ? -25.476 -6.595 16.869 1.00 94.81 265 GLU A CA 1
ATOM 2108 C C . GLU A 1 265 ? -26.772 -5.995 17.453 1.00 94.81 265 GLU A C 1
ATOM 2110 O O . GLU A 1 265 ? -27.343 -6.556 18.390 1.00 94.81 265 GLU A O 1
ATOM 2115 N N . GLY A 1 266 ? -27.268 -4.881 16.901 1.00 95.00 266 GLY A N 1
ATOM 2116 C CA . GLY A 1 266 ? -28.449 -4.169 17.399 1.00 95.00 266 GLY A CA 1
ATOM 2117 C C . GLY A 1 266 ? -28.207 -3.347 18.672 1.00 95.00 266 GLY A C 1
ATOM 2118 O O . GLY A 1 266 ? -29.160 -3.019 19.381 1.00 95.00 266 GLY A O 1
ATOM 2119 N N . GLU A 1 267 ? -26.950 -3.022 18.975 1.00 95.06 267 GLU A N 1
ATOM 2120 C CA . GLU A 1 267 ? -26.532 -2.171 20.088 1.00 95.06 267 GLU A CA 1
ATOM 2121 C C . GLU A 1 267 ? -26.200 -0.748 19.603 1.00 95.06 267 GLU A C 1
ATOM 2123 O O . GLU A 1 267 ? -25.601 -0.547 18.549 1.00 95.06 267 GLU A O 1
ATOM 2128 N N . ASP A 1 268 ? -26.540 0.258 20.411 1.00 92.81 268 ASP A N 1
ATOM 2129 C CA . ASP A 1 268 ? -26.132 1.646 20.176 1.00 92.81 268 ASP A CA 1
ATOM 2130 C C . ASP A 1 268 ? -24.859 1.958 20.974 1.00 92.81 268 ASP A C 1
ATOM 2132 O O . ASP A 1 268 ? -24.826 1.776 22.196 1.00 92.81 268 ASP A O 1
ATOM 2136 N N . ILE A 1 269 ? -23.816 2.454 20.303 1.00 93.25 269 ILE A N 1
ATOM 2137 C CA . ILE A 1 269 ? -22.536 2.787 20.936 1.00 93.25 269 ILE A CA 1
ATOM 2138 C C . ILE A 1 269 ? -22.684 3.834 22.048 1.00 93.25 269 ILE A C 1
ATOM 2140 O O . ILE A 1 269 ? -21.996 3.728 23.066 1.00 93.25 269 ILE A O 1
ATOM 2144 N N . ASP A 1 270 ? -23.610 4.785 21.903 1.00 91.56 270 ASP A N 1
ATOM 2145 C CA . ASP A 1 270 ? -23.819 5.868 22.870 1.00 91.56 270 ASP A CA 1
ATOM 2146 C C . ASP A 1 270 ? -24.512 5.372 24.153 1.00 91.56 270 ASP A C 1
ATOM 2148 O O . ASP A 1 270 ? -24.429 6.002 25.212 1.00 91.56 270 ASP A O 1
ATOM 2152 N N . SER A 1 271 ? -25.127 4.184 24.104 1.00 93.12 271 SER A N 1
ATOM 2153 C CA . SER A 1 271 ? -25.702 3.510 25.274 1.00 93.12 271 SER A CA 1
ATOM 2154 C C . SER A 1 271 ? -24.658 2.785 26.141 1.00 93.12 271 SER A C 1
ATOM 2156 O O . SER A 1 271 ? -24.946 2.395 27.278 1.00 93.12 271 SER A O 1
ATOM 2158 N N . ILE A 1 272 ? -23.425 2.615 25.645 1.00 94.38 272 ILE A N 1
ATOM 2159 C CA . ILE A 1 272 ? -22.381 1.814 26.290 1.00 94.38 272 ILE A CA 1
ATOM 2160 C C . ILE A 1 272 ? -21.320 2.718 26.919 1.00 94.38 272 ILE A C 1
ATOM 2162 O O . ILE A 1 272 ? -20.655 3.517 26.267 1.00 94.38 272 ILE A O 1
ATOM 2166 N N . SER A 1 273 ? -21.065 2.539 28.219 1.00 95.50 273 SER A N 1
ATOM 2167 C CA . SER A 1 273 ? -20.019 3.317 28.897 1.00 95.50 273 SER A CA 1
ATOM 2168 C C . SER A 1 273 ? -18.624 3.089 28.286 1.00 95.50 273 SER A C 1
ATOM 2170 O O . SER A 1 273 ? -18.250 1.959 27.959 1.00 95.50 273 SER A O 1
ATOM 2172 N N . HIS A 1 274 ? -17.775 4.126 28.271 1.00 95.19 274 HIS A N 1
ATOM 2173 C CA . HIS A 1 274 ? -16.388 4.015 27.782 1.00 95.19 274 HIS A CA 1
ATOM 2174 C C . HIS A 1 274 ? -15.584 2.901 28.478 1.00 95.19 274 HIS A C 1
ATOM 2176 O O . HIS A 1 274 ? -14.698 2.296 27.878 1.00 95.19 274 HIS A O 1
ATOM 2182 N N . SER A 1 275 ? -15.876 2.617 29.753 1.00 95.19 275 SER A N 1
ATOM 2183 C CA . SER A 1 275 ? -15.244 1.524 30.506 1.00 95.19 275 SER A CA 1
ATOM 2184 C C . SER A 1 275 ? -15.653 0.142 29.988 1.00 95.19 275 SER A C 1
ATOM 2186 O O . SER A 1 275 ? -14.829 -0.772 29.978 1.00 95.19 275 SER A O 1
ATOM 2188 N N . ALA A 1 276 ? -16.911 -0.020 29.571 1.00 95.75 276 ALA A N 1
ATOM 2189 C CA . ALA A 1 276 ? -17.403 -1.262 28.988 1.00 95.75 276 ALA A CA 1
ATOM 2190 C C . ALA A 1 276 ? -16.828 -1.471 27.577 1.00 95.75 276 ALA A C 1
ATOM 2192 O O . ALA A 1 276 ? -16.285 -2.543 27.316 1.00 95.75 276 ALA A O 1
ATOM 2193 N N . LEU A 1 277 ? -16.817 -0.430 26.732 1.00 96.38 277 LEU A N 1
ATOM 2194 C CA . LEU A 1 277 ? -16.168 -0.460 25.411 1.00 96.38 277 LEU A CA 1
ATOM 2195 C C . LEU A 1 277 ? -14.676 -0.807 25.520 1.00 96.38 277 LEU A C 1
ATOM 2197 O O . LEU A 1 277 ? -14.187 -1.711 24.849 1.00 96.38 277 LEU A O 1
ATOM 2201 N N . SER A 1 278 ? -13.960 -0.148 26.435 1.00 96.44 278 SER A N 1
ATOM 2202 C CA . SER A 1 278 ? -12.544 -0.417 26.719 1.00 96.44 278 SER A CA 1
ATOM 2203 C C . SER A 1 278 ? -12.280 -1.891 27.050 1.00 96.44 278 SER A C 1
ATOM 2205 O O . SER A 1 278 ? -11.340 -2.485 26.520 1.00 96.44 278 SER A O 1
ATOM 2207 N N . ARG A 1 279 ? -13.128 -2.499 27.892 1.00 96.94 279 ARG A N 1
ATOM 2208 C CA . ARG A 1 279 ? -13.009 -3.912 28.269 1.00 96.94 279 ARG A CA 1
ATOM 2209 C C . ARG A 1 279 ? -13.337 -4.847 27.106 1.00 96.94 279 ARG A C 1
ATOM 2211 O O . ARG A 1 279 ? -12.615 -5.818 26.911 1.00 96.94 279 ARG A O 1
ATOM 2218 N N . ARG A 1 280 ? -14.399 -4.554 26.349 1.00 96.75 280 ARG A N 1
ATOM 2219 C CA . ARG A 1 280 ? -14.863 -5.369 25.215 1.00 96.75 280 ARG A CA 1
ATOM 2220 C C . ARG A 1 280 ? -13.842 -5.398 24.076 1.00 96.75 280 ARG A C 1
ATOM 2222 O O . ARG A 1 280 ? -13.544 -6.464 23.554 1.00 96.75 280 ARG A O 1
ATOM 2229 N N . PHE A 1 281 ? -13.262 -4.246 23.747 1.00 96.88 281 PHE A N 1
ATOM 2230 C CA . PHE A 1 281 ? -12.364 -4.073 22.600 1.00 96.88 281 PHE A CA 1
ATOM 2231 C C . PHE A 1 281 ? -10.879 -4.040 22.972 1.00 96.88 281 PHE A C 1
ATOM 2233 O O . PHE A 1 281 ? -10.046 -3.661 22.157 1.00 96.88 281 PHE A O 1
ATOM 2240 N N . ASN A 1 282 ? -10.523 -4.437 24.199 1.00 96.56 282 ASN A N 1
ATOM 2241 C CA . ASN A 1 282 ? -9.135 -4.591 24.651 1.00 96.56 282 ASN A CA 1
ATOM 2242 C C . ASN A 1 282 ? -8.243 -3.346 24.431 1.00 96.56 282 ASN A C 1
ATOM 2244 O O . ASN A 1 282 ? -7.048 -3.464 24.146 1.00 96.56 282 ASN A O 1
ATOM 2248 N N . VAL A 1 283 ? -8.806 -2.145 24.590 1.00 95.44 283 VAL A N 1
ATOM 2249 C CA . VAL A 1 283 ? -8.096 -0.858 24.465 1.00 95.44 283 VAL A CA 1
ATOM 2250 C C . VAL A 1 283 ? -8.271 -0.012 25.720 1.00 95.44 283 VAL A C 1
ATOM 2252 O O . VAL A 1 283 ? -9.215 -0.201 26.479 1.00 95.44 283 VAL A O 1
ATOM 2255 N N . ASN A 1 284 ? -7.375 0.946 25.958 1.00 94.50 284 ASN A N 1
ATOM 2256 C CA . ASN A 1 284 ? -7.463 1.816 27.132 1.00 94.50 284 ASN A CA 1
ATOM 2257 C C . ASN A 1 284 ? -8.711 2.712 27.083 1.00 94.50 284 ASN A C 1
ATOM 2259 O O . ASN A 1 284 ? -9.069 3.246 26.034 1.00 94.50 284 ASN A O 1
ATOM 2263 N N . ARG A 1 285 ? -9.325 2.963 28.246 1.00 95.00 285 ARG A N 1
ATOM 2264 C CA . ARG A 1 285 ? -10.475 3.877 28.374 1.00 95.00 285 ARG A CA 1
ATOM 2265 C C . ARG A 1 285 ? -10.176 5.284 27.849 1.00 95.00 285 ARG A C 1
ATOM 2267 O O . ARG A 1 285 ? -11.056 5.907 27.267 1.00 95.00 285 ARG A O 1
ATOM 2274 N N . THR A 1 286 ? -8.952 5.773 28.043 1.00 93.44 286 THR A N 1
ATOM 2275 C CA . THR A 1 286 ? -8.507 7.068 27.508 1.00 93.44 286 THR A CA 1
ATOM 2276 C C . THR A 1 286 ? -8.507 7.077 25.985 1.00 93.44 286 THR A C 1
ATOM 2278 O O . THR A 1 286 ? -8.977 8.035 25.400 1.00 93.44 286 THR A O 1
ATOM 2281 N N . THR A 1 287 ? -8.084 5.989 25.335 1.00 93.19 287 THR A N 1
ATOM 2282 C CA . THR A 1 287 ? -8.132 5.856 23.872 1.00 93.19 287 THR A CA 1
ATOM 2283 C C . THR A 1 287 ? -9.559 5.953 23.337 1.00 93.19 287 THR A C 1
ATOM 2285 O O . THR A 1 287 ? -9.763 6.620 22.330 1.00 93.19 287 THR A O 1
ATOM 2288 N N . ILE A 1 288 ? -10.529 5.319 24.007 1.00 93.94 288 ILE A N 1
ATOM 2289 C CA . ILE A 1 288 ? -11.951 5.441 23.652 1.00 93.94 288 ILE A CA 1
ATOM 2290 C C . ILE A 1 288 ? -12.420 6.886 23.843 1.00 93.94 288 ILE A C 1
ATOM 2292 O O . ILE A 1 288 ? -12.976 7.465 22.921 1.00 93.94 288 ILE A O 1
ATOM 2296 N N . GLY A 1 289 ? -12.146 7.491 25.004 1.00 93.12 289 GLY A N 1
ATOM 2297 C CA . GLY A 1 289 ? -12.533 8.879 25.276 1.00 93.12 289 GLY A CA 1
ATOM 2298 C C . GLY A 1 289 ? -11.951 9.880 24.273 1.00 93.12 289 GLY A C 1
ATOM 2299 O O . GLY A 1 289 ? -12.679 10.733 23.780 1.00 93.12 289 GLY A O 1
ATOM 2300 N N . ASP A 1 290 ? -10.671 9.733 23.925 1.00 93.00 290 ASP A N 1
ATOM 2301 C CA . ASP A 1 290 ? -10.012 10.544 22.899 1.00 93.00 290 ASP A CA 1
ATOM 2302 C C . ASP A 1 290 ? -10.663 10.338 21.525 1.00 93.00 290 ASP A C 1
ATOM 2304 O O . ASP A 1 290 ? -10.826 11.300 20.792 1.00 93.00 290 ASP A O 1
ATOM 2308 N N . ALA A 1 291 ? -11.068 9.112 21.173 1.00 92.31 291 ALA A N 1
ATOM 2309 C CA . ALA A 1 291 ? -11.727 8.841 19.895 1.00 92.31 291 ALA A CA 1
ATOM 2310 C C . ALA A 1 291 ? -13.088 9.547 19.775 1.00 92.31 291 ALA A C 1
ATOM 2312 O O . ALA A 1 291 ? -13.399 10.089 18.722 1.00 92.31 291 ALA A O 1
ATOM 2313 N N . PHE A 1 292 ? -13.886 9.569 20.849 1.00 93.00 292 PHE A N 1
ATOM 2314 C CA . PHE A 1 292 ? -15.148 10.320 20.884 1.00 93.00 292 PHE A CA 1
ATOM 2315 C C . PHE A 1 292 ? -14.922 11.832 20.814 1.00 93.00 292 PHE A C 1
ATOM 2317 O O . PHE A 1 292 ? -15.705 12.544 20.194 1.00 93.00 292 PHE A O 1
ATOM 2324 N N . LYS A 1 293 ? -13.839 12.329 21.421 1.00 91.06 293 LYS A N 1
ATOM 2325 C CA . LYS A 1 293 ? -13.461 13.737 21.302 1.00 91.06 293 LYS A CA 1
ATOM 2326 C C . LYS A 1 293 ? -13.052 14.088 19.868 1.00 91.06 293 LYS A C 1
ATOM 2328 O O . LYS A 1 293 ? -13.556 15.068 19.335 1.00 91.06 293 LYS A O 1
ATOM 2333 N N . ASP A 1 294 ? -12.195 13.265 19.255 1.00 89.25 294 ASP A N 1
ATOM 2334 C CA . ASP A 1 294 ? -11.793 13.404 17.851 1.00 89.25 294 ASP A CA 1
ATOM 2335 C C . ASP A 1 294 ? -13.039 13.405 16.928 1.00 89.25 294 ASP A C 1
ATOM 2337 O O . ASP A 1 294 ? -13.025 14.056 15.889 1.00 89.25 294 ASP A O 1
ATOM 2341 N N . LEU A 1 295 ? -14.112 12.681 17.292 1.00 88.50 295 LEU A N 1
ATOM 2342 C CA . LEU A 1 295 ? -15.355 12.622 16.510 1.00 88.50 295 LEU A CA 1
ATOM 2343 C C . LEU A 1 295 ? -16.150 13.926 16.605 1.00 88.50 295 LEU A C 1
ATOM 2345 O O . LEU A 1 295 ? -16.591 14.425 15.577 1.00 88.50 295 LEU A O 1
ATOM 2349 N N . GLY A 1 296 ? -16.284 14.493 17.806 1.00 86.06 296 GLY A N 1
ATOM 2350 C CA . GLY A 1 296 ? -16.933 15.795 17.982 1.00 86.06 296 GLY A CA 1
ATOM 2351 C C . GLY A 1 296 ? -16.225 16.906 17.200 1.00 86.06 296 GLY A C 1
ATOM 2352 O O . GLY A 1 296 ? -16.879 17.685 16.524 1.00 86.06 296 GLY A O 1
ATOM 2353 N N . GLU A 1 297 ? -14.886 16.910 17.191 1.00 84.25 297 GLU A N 1
ATOM 2354 C CA . GLU A 1 297 ? -14.087 17.871 16.408 1.00 84.25 297 GLU A CA 1
ATOM 2355 C C . GLU A 1 297 ? -14.242 17.709 14.879 1.00 84.25 297 GLU A C 1
ATOM 2357 O O . GLU A 1 297 ? -13.894 18.625 14.139 1.00 84.25 297 GLU A O 1
ATOM 2362 N N . LEU A 1 298 ? -14.719 16.554 14.399 1.00 80.31 298 LEU A N 1
ATOM 2363 C CA . LEU A 1 298 ? -14.965 16.281 12.976 1.00 80.31 298 LEU A CA 1
ATOM 2364 C C . LEU A 1 298 ? -16.387 16.678 12.534 1.00 80.31 298 LEU A C 1
ATOM 2366 O O . LEU A 1 298 ? -16.623 16.871 11.341 1.00 80.31 298 LEU A O 1
ATOM 2370 N N . GLU A 1 299 ? -17.334 16.716 13.474 1.00 78.62 299 GLU A N 1
ATOM 2371 C CA . GLU A 1 299 ? -18.746 17.052 13.241 1.00 78.62 299 GLU A CA 1
ATOM 2372 C C . GLU A 1 299 ? -19.035 18.562 13.394 1.00 78.62 299 GLU A C 1
ATOM 2374 O O . GLU A 1 299 ? -20.038 19.033 12.851 1.00 78.62 299 GLU A O 1
ATOM 2379 N N . ASP A 1 300 ? -18.147 19.301 14.073 1.00 64.94 300 ASP A N 1
ATOM 2380 C CA . ASP A 1 300 ? -18.153 20.769 14.242 1.00 64.94 300 ASP A CA 1
ATOM 2381 C C . ASP A 1 300 ? -17.527 21.532 13.049 1.00 64.94 300 ASP A C 1
ATOM 2383 O O . ASP A 1 300 ? -18.074 22.601 12.676 1.00 64.94 300 ASP A O 1
#

Foldseek 3Di:
DLVCLVVVHAAEEEEEQDDDPDPPPPDRCCPPVVVVVCVVSPHHYHYADNLDDPQWQWDDDPLFKIKTWNADPDPCSVPPDPIDIDIGGGSVVSVVVVVVVVVSVVVCDDVPDDDQDLVLPPQFDQKAKAFPCQQQPCQHLQVCLQVVVLLLQLLLLSLRRVCVSVVHQKDWDPQQSSLVQSVNDPPDDSVVSSVVSVVSVVCCCPRRVQWDWDDDVSGTIIIGGDDDDDHIFMDGSVQQRPPDDPLCGSLLNSVRVVQRVCVVVVHHPVVDQLVRSCVRRVHDSVSNVVNVVSVVVVVD

Mean predicted aligned error: 14.56 Å

Solvent-accessible surface area (backbone atoms only — not comparable to full-atom values): 17272 Å² total; per-residue (Å²): 106,68,68,44,38,77,72,68,47,89,46,78,45,83,38,58,48,64,92,66,94,63,91,74,73,87,64,56,57,84,73,34,67,70,55,48,53,41,42,76,63,65,35,47,75,45,74,39,60,85,89,56,82,76,78,79,37,72,48,74,45,92,61,23,38,29,37,43,47,72,38,56,102,44,73,55,40,75,72,69,51,95,58,53,73,46,82,42,88,33,47,66,59,25,50,55,52,49,53,50,56,52,50,52,50,53,78,56,50,92,84,62,74,67,84,86,54,41,66,69,59,77,71,54,43,74,57,39,79,43,44,48,56,47,47,50,37,53,61,36,48,19,39,31,62,76,63,69,36,49,68,41,53,55,48,48,53,44,51,51,41,50,20,67,61,68,76,40,58,63,47,76,43,55,37,49,38,49,22,42,46,70,68,45,66,86,89,53,51,63,70,58,32,30,53,51,39,53,54,33,52,52,40,35,27,78,71,43,61,50,31,51,74,47,83,46,91,98,53,54,31,40,39,32,59,49,88,68,87,74,64,63,41,66,41,56,33,76,73,62,46,72,82,86,49,95,78,70,41,67,49,42,31,51,49,50,53,50,42,40,47,32,51,73,72,75,42,61,62,90,80,52,53,53,66,56,51,18,65,62,35,49,40,58,45,64,57,51,51,50,21,55,52,58,47,53,70,70,75,109